Protein AF-A0AA88QB50-F1 (afdb_monomer_lite)

Radius of gyration: 48.79 Å; chains: 1; bounding box: 89×38×136 Å

pLDDT: mean 73.14, std 22.02, range [36.41, 98.38]

Organism: NCBI:txid172907

Secondary structure (DSSP, 8-state):
-------------------S-S---------PPPP-------S-HHHHHHHHHHHHHHHHHHHHHHHHHHHHHHHHHHHHHHHHHHHHHHHHHHHHHHHHHHHHHHHHHHHHHHHHHHHHHHHHHHHHHHHTT-----SPPP-TT--HHHHHHHHHHHHS---HHHHHHH------STTS---EETTEEEETTEEE---

Structure (mmCIF, N/CA/C/O backbone):
data_AF-A0AA88QB50-F1
#
_entry.id   AF-A0AA88QB50-F1
#
loop_
_atom_site.group_PDB
_atom_site.id
_atom_site.type_symbol
_atom_site.label_atom_id
_atom_site.label_alt_id
_atom_site.label_comp_id
_atom_site.label_asym_id
_atom_site.label_entity_id
_atom_site.label_seq_id
_atom_site.pdbx_PDB_ins_code
_atom_site.Cartn_x
_atom_site.Cartn_y
_atom_site.Cartn_z
_atom_site.occupancy
_atom_site.B_iso_or_equiv
_atom_site.auth_seq_id
_atom_site.auth_comp_id
_atom_site.auth_asym_id
_atom_site.auth_atom_id
_atom_site.pdbx_PDB_model_num
ATOM 1 N N . MET A 1 1 ? 12.173 -14.436 19.468 1.00 43.84 1 MET A N 1
ATOM 2 C CA . MET A 1 1 ? 12.096 -15.389 18.345 1.00 43.84 1 MET A CA 1
ATOM 3 C C . MET A 1 1 ? 11.336 -14.724 17.219 1.00 43.84 1 MET A C 1
ATOM 5 O O . MET A 1 1 ? 10.114 -14.753 17.217 1.00 43.84 1 MET A O 1
ATOM 9 N N . ILE A 1 2 ? 12.060 -14.048 16.336 1.00 40.81 2 ILE A N 1
ATOM 10 C CA . ILE A 1 2 ? 11.588 -13.656 15.009 1.00 40.81 2 ILE A CA 1
ATOM 11 C C . ILE A 1 2 ? 12.744 -14.046 14.096 1.00 40.81 2 ILE A C 1
ATOM 13 O O . ILE A 1 2 ? 13.877 -13.655 14.367 1.00 40.81 2 ILE A O 1
ATOM 17 N N . GLU A 1 3 ? 12.449 -14.916 13.139 1.00 41.22 3 GLU A N 1
ATOM 18 C CA . GLU A 1 3 ? 13.392 -15.475 12.175 1.00 41.22 3 GLU A CA 1
ATOM 19 C C . GLU A 1 3 ? 13.980 -14.357 11.307 1.00 41.22 3 GLU A C 1
ATOM 21 O O . GLU A 1 3 ? 13.253 -13.557 10.712 1.00 41.22 3 GLU A O 1
ATOM 26 N N . GLU A 1 4 ? 15.308 -14.297 11.285 1.00 40.78 4 GLU A N 1
ATOM 27 C CA . GLU A 1 4 ? 16.094 -13.505 10.350 1.00 40.78 4 GLU A CA 1
ATOM 28 C C . GLU A 1 4 ? 15.961 -14.134 8.961 1.00 40.78 4 GLU A C 1
ATOM 30 O O . GLU A 1 4 ? 16.217 -15.321 8.773 1.00 40.78 4 GLU A O 1
ATOM 35 N N . ILE A 1 5 ? 15.527 -13.341 7.983 1.00 46.38 5 ILE A N 1
ATOM 36 C CA . ILE A 1 5 ? 15.594 -13.723 6.573 1.00 46.38 5 ILE A CA 1
ATOM 37 C C . ILE A 1 5 ? 16.934 -13.198 6.057 1.00 46.38 5 ILE A C 1
ATOM 39 O O . ILE A 1 5 ? 17.042 -12.039 5.653 1.00 46.38 5 ILE A O 1
ATOM 43 N N . GLU A 1 6 ? 17.956 -14.051 6.123 1.00 41.25 6 GLU A N 1
ATOM 44 C CA . GLU A 1 6 ? 19.189 -13.916 5.347 1.00 41.25 6 GLU A CA 1
ATOM 45 C C . GLU A 1 6 ? 18.843 -14.028 3.858 1.00 41.25 6 GLU A C 1
ATOM 47 O O . GLU A 1 6 ? 18.336 -15.046 3.385 1.00 41.25 6 GLU A O 1
ATOM 52 N N . VAL A 1 7 ? 19.095 -12.957 3.106 1.00 43.53 7 VAL A N 1
ATOM 53 C CA . VAL A 1 7 ? 19.113 -12.998 1.642 1.00 43.53 7 VAL A CA 1
ATOM 54 C C . VAL A 1 7 ? 20.569 -13.129 1.221 1.00 43.53 7 VAL A C 1
ATOM 56 O O . VAL A 1 7 ? 21.222 -12.148 0.870 1.00 43.53 7 VAL A O 1
ATOM 59 N N . ASP A 1 8 ? 21.069 -14.359 1.272 1.00 40.44 8 ASP A N 1
ATOM 60 C CA . ASP A 1 8 ? 22.310 -14.749 0.615 1.00 40.44 8 ASP A CA 1
ATOM 61 C C . ASP A 1 8 ? 22.042 -14.923 -0.883 1.00 40.44 8 ASP A C 1
ATOM 63 O O . ASP A 1 8 ? 21.439 -15.902 -1.327 1.00 40.44 8 ASP A O 1
ATOM 67 N N . GLN A 1 9 ? 22.504 -13.969 -1.694 1.00 42.03 9 GLN A N 1
ATOM 68 C CA . GLN A 1 9 ? 22.711 -14.201 -3.122 1.00 42.03 9 GLN A CA 1
ATOM 69 C C . GLN A 1 9 ? 24.179 -14.535 -3.368 1.00 42.03 9 GLN A C 1
ATOM 71 O O . GLN A 1 9 ? 25.021 -13.674 -3.617 1.00 42.03 9 GLN A O 1
ATOM 76 N N . ALA A 1 10 ? 24.452 -15.837 -3.320 1.00 40.31 10 ALA A N 1
ATOM 77 C CA . ALA A 1 10 ? 25.624 -16.453 -3.908 1.00 40.31 10 ALA A CA 1
ATOM 78 C C . ALA A 1 10 ? 25.633 -16.202 -5.428 1.00 40.31 10 ALA A C 1
ATOM 80 O O . ALA A 1 10 ? 24.840 -16.779 -6.171 1.00 40.31 10 ALA A O 1
ATOM 81 N N . MET A 1 11 ? 26.545 -15.354 -5.906 1.00 41.69 11 MET A N 1
ATOM 82 C CA . MET A 1 11 ? 26.950 -15.348 -7.313 1.00 41.69 11 MET A CA 1
ATOM 83 C C . MET A 1 11 ? 28.047 -16.396 -7.508 1.00 41.69 11 MET A C 1
ATOM 85 O O . MET A 1 11 ? 29.235 -16.089 -7.501 1.00 41.69 11 MET A O 1
ATOM 89 N N . ALA A 1 12 ? 27.622 -17.646 -7.668 1.00 43.66 12 ALA A N 1
ATOM 90 C CA . ALA A 1 12 ? 28.400 -18.694 -8.307 1.00 43.66 12 ALA A CA 1
ATOM 91 C C . ALA A 1 12 ? 27.644 -19.109 -9.576 1.00 43.66 12 ALA A C 1
ATOM 93 O O . ALA A 1 12 ? 26.577 -19.708 -9.500 1.00 43.66 12 ALA A O 1
ATOM 94 N N . ALA A 1 13 ? 28.184 -18.736 -10.731 1.00 40.66 13 ALA A N 1
ATOM 95 C CA . ALA A 1 13 ? 27.854 -19.308 -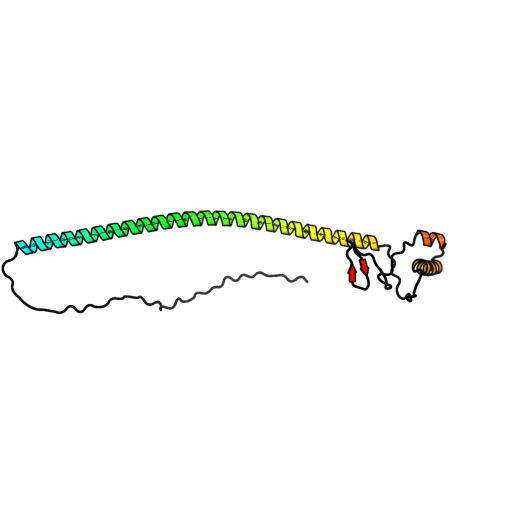12.033 1.00 40.66 13 ALA A CA 1
ATOM 96 C C . ALA A 1 13 ? 29.185 -19.344 -12.796 1.00 40.66 13 ALA A C 1
ATOM 98 O O . ALA A 1 13 ? 29.753 -18.302 -13.111 1.00 40.66 13 ALA A O 1
ATOM 99 N N . GLU A 1 14 ? 29.876 -20.478 -12.732 1.00 41.38 14 GLU A N 1
ATOM 100 C CA . GLU A 1 14 ? 29.794 -21.548 -13.737 1.00 41.38 14 GLU A CA 1
ATOM 101 C C . GLU A 1 14 ? 30.553 -21.164 -15.010 1.00 41.38 14 GLU A C 1
ATOM 103 O O . GLU A 1 14 ? 29.988 -20.694 -15.997 1.00 41.38 14 GLU A O 1
ATOM 108 N N . ASP A 1 15 ? 31.861 -21.440 -14.963 1.00 41.34 15 ASP A N 1
ATOM 109 C CA . ASP A 1 15 ? 32.664 -21.788 -16.133 1.00 41.34 15 ASP A CA 1
ATOM 110 C C . ASP A 1 15 ? 31.979 -22.956 -16.853 1.00 41.34 15 ASP A C 1
ATOM 112 O O . ASP A 1 15 ? 32.186 -24.133 -16.552 1.00 41.34 15 ASP A O 1
ATOM 116 N N . THR A 1 16 ? 31.115 -22.618 -17.802 1.00 41.78 16 THR A N 1
ATOM 117 C CA . THR A 1 16 ? 30.587 -23.568 -18.770 1.00 41.78 16 THR A CA 1
ATOM 118 C C . THR A 1 16 ? 31.508 -23.555 -19.978 1.00 41.78 16 THR A C 1
ATOM 120 O O . THR A 1 16 ? 31.458 -22.686 -20.846 1.00 41.78 16 THR A O 1
ATOM 123 N N . ASP A 1 17 ? 32.390 -24.553 -19.971 1.00 42.56 17 ASP A N 1
ATOM 124 C CA . ASP A 1 17 ? 33.148 -25.084 -21.098 1.00 42.56 17 ASP A CA 1
ATOM 125 C C . ASP A 1 17 ? 32.251 -25.172 -22.345 1.00 42.56 17 ASP A C 1
ATOM 127 O O . ASP A 1 17 ? 31.467 -26.108 -22.537 1.00 42.56 17 ASP A O 1
ATOM 131 N N . MET A 1 18 ? 32.325 -24.138 -23.186 1.00 36.41 18 MET A N 1
ATOM 132 C CA . MET A 1 18 ? 31.660 -24.100 -24.481 1.00 36.41 18 MET A CA 1
ATOM 133 C C . MET A 1 18 ? 32.369 -25.087 -25.405 1.00 36.41 18 MET A C 1
ATOM 135 O O . MET A 1 18 ? 33.347 -24.777 -26.088 1.00 36.41 18 MET A O 1
ATOM 139 N N . SER A 1 19 ? 31.835 -26.307 -25.379 1.00 42.28 19 SER A N 1
ATOM 140 C CA . SER A 1 19 ? 32.060 -27.408 -26.304 1.00 42.28 19 SER A CA 1
ATOM 141 C C . SER A 1 19 ? 32.485 -26.926 -27.694 1.00 42.28 19 SER A C 1
ATOM 143 O O . SER A 1 19 ? 31.740 -26.243 -28.398 1.00 42.28 19 SER A O 1
ATOM 145 N N . LYS A 1 20 ? 33.682 -27.345 -28.121 1.00 44.75 20 LYS A N 1
ATOM 146 C CA . LYS A 1 20 ? 34.158 -27.286 -29.511 1.00 44.75 20 LYS A CA 1
ATOM 147 C C . LYS A 1 20 ? 33.232 -28.108 -30.411 1.00 44.75 20 LYS A C 1
ATOM 149 O O . LYS A 1 20 ? 33.571 -29.237 -30.769 1.00 44.75 20 LYS A O 1
ATOM 154 N N . LYS A 1 21 ? 32.045 -27.597 -30.740 1.00 45.44 21 LYS A N 1
ATOM 155 C CA . LYS A 1 21 ? 31.088 -28.319 -31.583 1.00 45.44 21 LYS A CA 1
ATOM 156 C C . LYS A 1 21 ? 30.024 -27.473 -32.271 1.00 45.44 21 LYS A C 1
ATOM 158 O O . LYS A 1 21 ? 29.055 -28.062 -32.724 1.00 45.44 21 LYS A O 1
ATOM 163 N N . ASP A 1 22 ? 30.259 -26.185 -32.510 1.00 42.69 22 ASP A N 1
ATOM 164 C CA . ASP A 1 22 ? 29.523 -25.473 -33.559 1.00 42.69 22 ASP A CA 1
ATOM 165 C C . ASP A 1 22 ? 30.402 -25.304 -34.794 1.00 42.69 22 ASP A C 1
ATOM 167 O O . ASP A 1 22 ? 31.329 -24.501 -34.897 1.00 42.69 22 ASP A O 1
ATOM 171 N N . LYS A 1 23 ? 30.138 -26.235 -35.705 1.00 48.50 23 LYS A N 1
ATOM 172 C CA . LYS A 1 23 ? 30.816 -26.486 -36.962 1.00 48.50 23 LYS A CA 1
ATOM 173 C C . LYS A 1 23 ? 30.668 -25.269 -37.870 1.00 48.50 23 LYS A C 1
ATOM 175 O O . LYS A 1 23 ? 29.623 -25.039 -38.464 1.00 48.50 23 LYS A O 1
ATOM 180 N N . VAL A 1 24 ? 31.761 -24.530 -37.985 1.00 42.56 24 VAL A N 1
ATOM 181 C CA . VAL A 1 24 ? 32.339 -24.032 -39.238 1.00 42.56 24 VAL A CA 1
ATOM 182 C C . VAL A 1 24 ? 31.640 -24.639 -40.470 1.00 42.56 24 VAL A C 1
ATOM 184 O O . VAL A 1 24 ? 31.973 -25.751 -40.878 1.00 42.56 24 VAL A O 1
ATOM 187 N N . ASN A 1 25 ? 30.675 -23.928 -41.064 1.00 39.25 25 ASN A N 1
ATOM 188 C CA . ASN A 1 25 ? 30.167 -24.284 -42.389 1.00 39.25 25 ASN A CA 1
ATOM 189 C C . ASN A 1 25 ? 31.061 -23.621 -43.442 1.00 39.25 25 ASN A C 1
ATOM 191 O O . ASN A 1 25 ? 30.814 -22.505 -43.894 1.00 39.25 25 ASN A O 1
ATOM 195 N N . TRP A 1 26 ? 32.165 -24.296 -43.756 1.00 48.47 26 TRP A N 1
ATOM 196 C CA . TRP A 1 26 ? 32.971 -24.040 -44.944 1.00 48.47 26 TRP A CA 1
ATOM 197 C C . TRP A 1 26 ? 32.349 -24.838 -46.089 1.00 48.47 26 TRP A C 1
ATOM 199 O O . TRP A 1 26 ? 32.806 -25.939 -46.394 1.00 48.47 26 TRP A O 1
ATOM 209 N N . ASP A 1 27 ? 31.322 -24.290 -46.740 1.00 42.59 27 ASP A N 1
ATOM 210 C 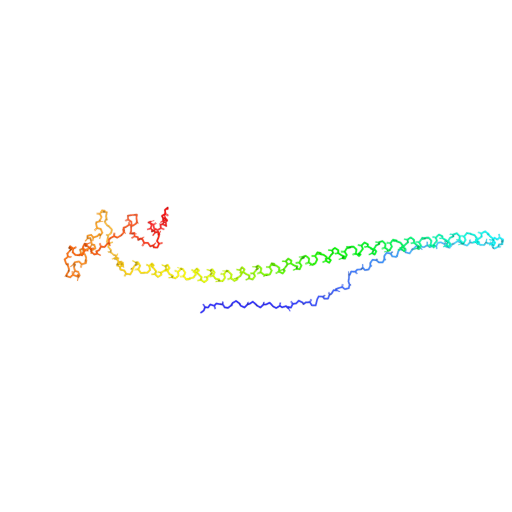CA . ASP A 1 27 ? 30.861 -24.802 -48.035 1.00 42.59 27 ASP A CA 1
ATOM 211 C C . ASP A 1 27 ? 31.887 -24.428 -49.120 1.00 42.59 27 ASP A C 1
ATOM 213 O O . ASP A 1 27 ? 31.677 -23.586 -49.989 1.00 42.59 27 ASP A O 1
ATOM 217 N N . HIS A 1 28 ? 33.051 -25.072 -49.048 1.00 50.88 28 HIS A N 1
ATOM 218 C CA . HIS A 1 28 ? 34.009 -25.169 -50.137 1.00 50.88 28 HIS A CA 1
ATOM 219 C C . HIS A 1 28 ? 33.655 -26.407 -50.946 1.00 50.88 28 HIS A C 1
ATOM 221 O O . HIS A 1 28 ? 34.178 -27.494 -50.708 1.00 50.88 28 HIS A O 1
ATOM 227 N N . THR A 1 29 ? 32.759 -26.260 -51.918 1.00 48.53 29 THR A N 1
ATOM 228 C CA . THR A 1 29 ? 32.572 -27.301 -52.930 1.00 48.53 29 THR A CA 1
ATOM 229 C C . THR A 1 29 ? 33.742 -27.226 -53.923 1.00 48.53 29 THR A C 1
ATOM 231 O O . THR A 1 29 ? 33.879 -26.213 -54.614 1.00 48.53 29 THR A O 1
ATOM 234 N N . PRO A 1 30 ? 34.609 -28.251 -54.048 1.00 52.62 30 PRO A N 1
ATOM 235 C CA . PRO A 1 30 ? 35.696 -28.224 -55.019 1.00 52.62 30 PRO A CA 1
ATOM 236 C C . PRO A 1 30 ? 35.125 -28.525 -56.407 1.00 52.62 30 PRO A C 1
ATOM 238 O O . PRO A 1 30 ? 34.765 -29.664 -56.718 1.00 52.62 30 PRO A O 1
ATOM 241 N N . ILE A 1 31 ? 35.041 -27.512 -57.267 1.00 53.94 31 ILE A N 1
ATOM 242 C CA . ILE A 1 31 ? 34.686 -27.715 -58.672 1.00 53.94 31 ILE A CA 1
ATOM 243 C C . ILE A 1 31 ? 35.903 -28.322 -59.381 1.00 53.94 31 ILE A C 1
ATOM 245 O O . ILE A 1 31 ? 36.934 -27.675 -59.558 1.00 53.94 31 ILE A O 1
ATOM 249 N N . LYS A 1 32 ? 35.788 -29.589 -59.801 1.00 47.00 32 LYS A N 1
ATOM 250 C CA . LYS A 1 32 ? 36.738 -30.229 -60.723 1.00 47.00 32 LYS A CA 1
ATOM 251 C C . LYS A 1 32 ? 36.745 -29.457 -62.041 1.00 47.00 32 LYS A C 1
ATOM 253 O O . LYS A 1 32 ? 35.740 -29.488 -62.751 1.00 47.00 32 LYS A O 1
ATOM 258 N N . ASN A 1 33 ? 37.870 -28.847 -62.414 1.00 46.03 33 ASN A N 1
ATOM 259 C CA . ASN A 1 33 ? 38.031 -28.332 -63.771 1.00 46.03 33 ASN A CA 1
ATOM 260 C C . ASN A 1 33 ? 38.760 -29.346 -64.666 1.00 46.03 33 ASN A C 1
ATOM 262 O O . ASN A 1 33 ? 39.784 -29.922 -64.296 1.00 46.03 33 ASN A O 1
ATOM 266 N N . LYS A 1 34 ? 38.165 -29.603 -65.834 1.00 47.12 34 LYS A N 1
ATOM 267 C CA . LYS A 1 34 ? 38.599 -30.586 -66.826 1.00 47.12 34 LYS A CA 1
ATOM 268 C C . LYS A 1 34 ? 39.811 -30.041 -67.577 1.00 47.12 34 LYS A C 1
ATOM 270 O O . LYS A 1 34 ? 39.717 -29.041 -68.277 1.00 47.12 34 LYS A O 1
ATOM 275 N N . ASN A 1 35 ? 40.930 -30.753 -67.493 1.00 45.62 35 ASN A N 1
ATOM 276 C CA . ASN A 1 35 ? 42.035 -30.580 -68.427 1.00 45.62 35 ASN A CA 1
ATOM 277 C C . ASN A 1 35 ? 41.564 -30.888 -69.856 1.00 45.62 35 ASN A C 1
ATOM 279 O O . ASN A 1 35 ? 41.249 -32.037 -70.169 1.00 45.62 35 ASN A O 1
ATOM 283 N N . THR A 1 36 ? 41.612 -29.899 -70.744 1.00 44.69 36 THR A N 1
ATOM 284 C CA . THR A 1 36 ? 41.593 -30.110 -72.197 1.00 44.69 36 THR A CA 1
ATOM 285 C C . THR A 1 36 ? 42.837 -29.490 -72.821 1.00 44.69 36 THR A C 1
ATOM 287 O O . THR A 1 36 ? 43.008 -28.275 -72.842 1.00 44.69 36 THR A O 1
ATOM 290 N N . LYS A 1 37 ? 43.724 -30.354 -73.328 1.00 48.50 37 LYS A N 1
ATOM 291 C CA . LYS A 1 37 ? 44.869 -30.002 -74.179 1.00 48.50 37 LYS A CA 1
ATOM 292 C C . LYS A 1 37 ? 44.401 -29.652 -75.599 1.00 48.50 37 LYS A C 1
ATOM 294 O O . LYS A 1 37 ? 43.647 -30.438 -76.167 1.00 48.50 37 LYS A O 1
ATOM 299 N N . ARG A 1 38 ? 44.968 -28.589 -76.193 1.00 37.78 38 ARG A N 1
ATOM 300 C CA . ARG A 1 38 ? 45.499 -28.446 -77.585 1.00 37.78 38 ARG A CA 1
ATOM 301 C C . ARG A 1 38 ? 45.751 -26.948 -77.847 1.00 37.78 38 ARG A C 1
ATOM 303 O O . ARG A 1 38 ? 44.844 -26.152 -77.694 1.00 37.78 38 ARG A O 1
ATOM 310 N N . SER A 1 39 ? 47.003 -26.493 -77.940 1.00 42.69 39 SER A N 1
ATOM 311 C CA . SER A 1 39 ? 47.882 -26.429 -79.129 1.00 42.69 39 SER A CA 1
ATOM 312 C C . SER A 1 39 ? 47.387 -25.493 -80.240 1.00 42.69 39 SER A C 1
ATOM 314 O O . SER A 1 39 ? 46.526 -25.879 -81.022 1.00 42.69 39 SER A O 1
ATOM 316 N N . LYS A 1 40 ? 47.977 -24.292 -80.314 1.00 42.34 40 LYS A N 1
ATOM 317 C CA . LYS A 1 40 ? 48.732 -23.731 -81.456 1.00 42.34 40 LYS A CA 1
ATOM 318 C C . LYS A 1 40 ? 48.935 -22.235 -81.206 1.00 42.34 40 LYS A C 1
ATOM 320 O O . LYS A 1 40 ? 48.001 -21.449 -81.277 1.00 42.34 40 LYS A O 1
ATOM 325 N N . VAL A 1 41 ? 50.169 -21.875 -80.873 1.00 55.41 41 VAL A N 1
ATOM 326 C CA . VAL A 1 41 ? 50.673 -20.508 -81.013 1.00 55.41 41 VAL A CA 1
ATOM 327 C C . VAL A 1 41 ? 50.830 -20.275 -82.508 1.00 55.41 41 VAL A C 1
ATOM 329 O O . VAL A 1 41 ? 51.435 -21.127 -83.156 1.00 55.41 41 VAL A O 1
ATOM 332 N N . LEU A 1 42 ? 50.232 -19.203 -83.026 1.00 50.12 42 LEU A N 1
ATOM 333 C CA . LEU A 1 42 ? 50.772 -18.274 -84.028 1.00 50.12 42 LEU A CA 1
ATOM 334 C C . LEU A 1 42 ? 49.667 -17.252 -84.384 1.00 50.12 42 LEU A C 1
ATOM 336 O O . LEU A 1 42 ? 48.542 -17.643 -84.679 1.00 50.12 42 LEU A O 1
ATOM 340 N N . ASP A 1 43 ? 50.039 -15.970 -84.310 1.00 52.38 43 ASP A N 1
ATOM 341 C CA . ASP A 1 43 ? 49.350 -14.758 -84.791 1.00 52.38 43 ASP A CA 1
ATOM 342 C C . ASP A 1 43 ? 48.059 -14.282 -84.092 1.00 52.38 43 ASP A C 1
ATOM 344 O O . ASP A 1 43 ? 46.974 -14.491 -84.611 1.00 52.38 43 ASP A O 1
ATOM 348 N N . ASP A 1 44 ? 48.160 -13.547 -82.963 1.00 48.88 44 ASP A N 1
ATOM 349 C CA . ASP A 1 44 ? 47.015 -12.760 -82.428 1.00 48.88 44 ASP A CA 1
ATOM 350 C C . ASP A 1 44 ? 47.367 -11.664 -81.383 1.00 48.88 44 ASP A C 1
ATOM 352 O O . ASP A 1 44 ? 46.587 -11.346 -80.479 1.00 48.88 44 ASP A O 1
ATOM 356 N N . HIS A 1 45 ? 48.543 -11.032 -81.474 1.00 51.59 45 HIS A N 1
ATOM 357 C CA . HIS A 1 45 ? 48.993 -10.086 -80.437 1.00 51.59 45 HIS A CA 1
ATOM 358 C C . HIS A 1 45 ? 48.120 -8.819 -80.284 1.00 51.59 45 HIS A C 1
ATOM 360 O O . HIS A 1 45 ? 48.003 -8.314 -79.174 1.00 51.59 45 HIS A O 1
ATOM 366 N N . ALA A 1 46 ? 47.419 -8.355 -81.327 1.00 52.56 46 ALA A N 1
ATOM 367 C CA . ALA A 1 46 ? 46.633 -7.110 -81.269 1.00 52.56 46 ALA A CA 1
ATOM 368 C C . ALA A 1 46 ? 45.157 -7.275 -80.832 1.00 52.56 46 ALA A C 1
ATOM 370 O O . ALA A 1 46 ? 44.538 -6.322 -80.355 1.00 52.56 46 ALA A O 1
ATOM 371 N N . LYS A 1 47 ? 44.555 -8.466 -80.989 1.00 53.62 47 LYS A N 1
ATOM 372 C CA . LYS A 1 47 ? 43.161 -8.736 -80.564 1.00 53.62 47 LYS A CA 1
ATOM 373 C C . LYS A 1 47 ? 43.082 -9.189 -79.107 1.00 53.62 47 LYS A C 1
ATOM 375 O O . LYS A 1 47 ? 42.144 -8.828 -78.400 1.00 53.62 47 LYS A O 1
ATOM 380 N N . ASN A 1 48 ? 44.093 -9.925 -78.650 1.00 54.19 48 ASN A N 1
ATOM 381 C CA . ASN A 1 48 ? 44.186 -10.440 -77.285 1.00 54.19 48 ASN A CA 1
ATOM 382 C C . ASN A 1 48 ? 44.479 -9.323 -76.260 1.00 54.19 48 ASN A C 1
ATOM 384 O O . ASN A 1 48 ? 44.028 -9.384 -75.122 1.00 54.19 48 ASN A O 1
ATOM 388 N N . GLU A 1 49 ? 45.169 -8.257 -76.676 1.00 57.75 49 GLU A N 1
ATOM 389 C CA . GLU A 1 49 ? 45.444 -7.082 -75.840 1.00 57.75 49 GLU A CA 1
ATOM 390 C C . GLU A 1 49 ? 44.184 -6.233 -75.593 1.00 57.75 49 GLU A C 1
ATOM 392 O O . GLU A 1 49 ? 43.905 -5.863 -74.456 1.00 57.75 49 GLU A O 1
ATOM 397 N N . LYS A 1 50 ? 43.340 -6.030 -76.619 1.00 61.81 50 LYS A N 1
ATOM 398 C CA . LYS A 1 50 ? 42.036 -5.355 -76.463 1.00 61.81 50 LYS A CA 1
ATOM 399 C C . LYS A 1 50 ? 41.050 -6.154 -75.607 1.00 61.81 50 LYS A C 1
ATOM 401 O O . LYS A 1 50 ? 40.338 -5.562 -74.806 1.00 61.81 50 LYS A O 1
ATOM 406 N N . LEU A 1 51 ? 41.009 -7.481 -75.750 1.00 60.56 51 LEU A N 1
ATOM 407 C CA . LEU A 1 51 ? 40.171 -8.351 -74.910 1.00 60.56 51 LEU A CA 1
ATOM 408 C C . LEU A 1 51 ? 40.632 -8.353 -73.443 1.00 60.56 51 LEU A C 1
ATOM 410 O O . LEU A 1 51 ? 39.795 -8.315 -72.545 1.00 60.56 51 LEU A O 1
ATOM 414 N N . ARG A 1 52 ? 41.948 -8.327 -73.191 1.00 62.59 52 ARG A N 1
ATOM 415 C CA . ARG A 1 52 ? 42.517 -8.185 -71.840 1.00 62.59 52 ARG A CA 1
ATOM 416 C C . ARG A 1 52 ? 42.238 -6.820 -71.215 1.00 62.59 52 ARG A C 1
ATOM 418 O O . ARG A 1 52 ? 41.925 -6.771 -70.033 1.00 62.59 52 ARG A O 1
ATOM 425 N N . ASP A 1 53 ? 42.314 -5.740 -71.988 1.00 66.19 53 ASP A N 1
ATOM 426 C CA . ASP A 1 53 ? 41.992 -4.383 -71.522 1.00 66.19 53 ASP A CA 1
ATOM 427 C C . ASP A 1 53 ? 40.492 -4.230 -71.198 1.00 66.19 53 ASP A C 1
ATOM 429 O O . ASP A 1 53 ? 40.124 -3.592 -70.215 1.00 66.19 53 ASP A O 1
ATOM 433 N N . VAL A 1 54 ? 39.607 -4.878 -71.967 1.00 68.12 54 VAL A N 1
ATOM 434 C CA . VAL A 1 54 ? 38.162 -4.918 -71.671 1.00 68.12 54 VAL A CA 1
ATOM 435 C C . VAL A 1 54 ? 37.864 -5.734 -70.408 1.00 68.12 54 VAL A C 1
ATOM 437 O O . VAL A 1 54 ? 37.129 -5.245 -69.555 1.00 68.12 54 VAL A O 1
ATOM 440 N N . HIS A 1 55 ? 38.473 -6.912 -70.228 1.00 70.12 55 HIS A N 1
ATOM 441 C CA . HIS A 1 55 ? 38.305 -7.704 -68.998 1.00 70.12 55 HIS A CA 1
ATOM 442 C C . HIS A 1 55 ? 38.897 -7.017 -67.763 1.00 70.12 55 HIS A C 1
ATOM 444 O O . HIS A 1 55 ? 38.260 -6.989 -66.717 1.00 70.12 55 HIS A O 1
ATOM 450 N N . ALA A 1 56 ? 40.070 -6.390 -67.884 1.00 72.50 56 ALA A N 1
ATOM 451 C CA . ALA A 1 56 ? 40.645 -5.604 -66.797 1.00 72.50 56 ALA A CA 1
ATOM 452 C C . ALA A 1 56 ? 39.717 -4.443 -66.403 1.00 72.50 56 ALA A C 1
ATOM 454 O O . ALA A 1 56 ? 39.531 -4.172 -65.216 1.00 72.50 56 ALA A O 1
ATOM 455 N N . LYS A 1 57 ? 39.073 -3.785 -67.378 1.00 75.25 57 LYS A N 1
ATOM 456 C CA . LYS A 1 57 ? 38.055 -2.756 -67.117 1.00 75.25 57 LYS A CA 1
ATOM 457 C C . LYS A 1 57 ? 36.796 -3.333 -66.463 1.00 75.25 57 LYS A C 1
ATOM 459 O O . LYS A 1 57 ? 36.293 -2.712 -65.532 1.00 75.25 57 LYS A O 1
ATOM 464 N N . GLU A 1 58 ? 36.309 -4.499 -66.886 1.00 80.06 58 GLU A N 1
ATOM 465 C CA . GLU A 1 58 ? 35.167 -5.185 -66.254 1.00 80.06 58 GLU A CA 1
ATOM 466 C C . GLU A 1 58 ? 35.453 -5.575 -64.796 1.00 80.06 58 GLU A C 1
ATOM 468 O O . GLU A 1 58 ? 34.630 -5.291 -63.923 1.00 80.06 58 GLU A O 1
ATOM 473 N N . ASP A 1 59 ? 36.633 -6.127 -64.509 1.00 84.88 59 ASP A N 1
ATOM 474 C CA . ASP A 1 59 ? 37.066 -6.468 -63.148 1.00 84.88 59 ASP A CA 1
ATOM 475 C C . ASP A 1 59 ? 37.183 -5.214 -62.272 1.00 84.88 59 ASP A C 1
ATOM 477 O O . ASP A 1 59 ? 36.724 -5.192 -61.128 1.00 84.88 59 ASP A O 1
ATOM 481 N N . THR A 1 60 ? 37.722 -4.124 -62.826 1.00 87.50 60 THR A N 1
ATOM 482 C CA . THR A 1 60 ? 37.811 -2.836 -62.120 1.00 87.50 60 THR A CA 1
ATOM 483 C C . THR A 1 60 ? 36.417 -2.288 -61.791 1.00 87.50 60 THR A C 1
ATOM 485 O O . THR A 1 60 ? 36.182 -1.804 -60.684 1.00 87.50 60 THR A O 1
ATOM 488 N N . VAL A 1 61 ? 35.457 -2.406 -62.715 1.00 89.81 61 VAL A N 1
ATOM 489 C CA . VAL A 1 61 ? 34.056 -2.004 -62.497 1.00 89.81 61 VAL A CA 1
ATOM 490 C C . VAL A 1 61 ? 33.375 -2.882 -61.442 1.00 89.81 61 VAL A C 1
ATOM 492 O O . VAL A 1 61 ? 32.625 -2.365 -60.611 1.00 89.81 61 VAL A O 1
ATOM 495 N N . ALA A 1 62 ? 33.641 -4.189 -61.429 1.00 91.19 62 ALA A N 1
ATOM 496 C CA . ALA A 1 62 ? 33.115 -5.099 -60.415 1.00 91.19 62 ALA A CA 1
ATOM 497 C C . ALA A 1 62 ? 33.647 -4.762 -59.011 1.00 91.19 62 ALA A C 1
ATOM 499 O O . ALA A 1 62 ? 32.871 -4.719 -58.054 1.00 91.19 62 ALA A O 1
ATOM 500 N N . VAL A 1 63 ? 34.941 -4.444 -58.896 1.00 93.12 63 VAL A N 1
ATOM 501 C CA . VAL A 1 63 ? 35.558 -3.990 -57.640 1.00 93.12 63 VAL A CA 1
ATOM 502 C C . VAL A 1 63 ? 34.943 -2.671 -57.169 1.00 93.12 63 VAL A C 1
ATOM 504 O O . VAL A 1 63 ? 34.577 -2.558 -56.001 1.00 93.12 63 VAL A O 1
ATOM 507 N N . LEU A 1 64 ? 34.757 -1.695 -58.064 1.00 93.25 64 LEU A N 1
ATOM 508 C CA . LEU A 1 64 ? 34.111 -0.422 -57.720 1.00 93.25 64 LEU A CA 1
ATOM 509 C C . LEU A 1 64 ? 32.673 -0.619 -57.222 1.00 93.25 64 LEU A C 1
ATOM 511 O O . LEU A 1 64 ? 32.276 0.010 -56.241 1.00 93.25 64 LEU A O 1
ATOM 515 N N . ARG A 1 65 ? 31.910 -1.528 -57.841 1.00 94.56 65 ARG A N 1
ATOM 516 C CA . ARG A 1 65 ? 30.556 -1.872 -57.386 1.00 94.56 65 ARG A CA 1
ATOM 517 C C . ARG A 1 65 ? 30.573 -2.505 -55.994 1.00 94.56 65 ARG A C 1
ATOM 519 O O . ARG A 1 65 ? 29.796 -2.096 -55.139 1.00 94.56 65 ARG A O 1
ATOM 526 N N . ALA A 1 66 ? 31.480 -3.449 -55.746 1.00 95.25 66 ALA A N 1
ATOM 527 C CA . ALA A 1 66 ? 31.618 -4.088 -54.438 1.00 95.25 66 ALA A CA 1
ATOM 528 C C . ALA A 1 66 ? 32.011 -3.083 -53.340 1.00 95.25 66 ALA A C 1
ATOM 530 O O . ALA A 1 66 ? 31.486 -3.151 -52.228 1.00 95.25 66 ALA A O 1
ATOM 531 N N . ILE A 1 67 ? 32.887 -2.121 -53.657 1.00 95.31 67 ILE A N 1
ATOM 532 C CA . ILE A 1 67 ? 33.234 -1.017 -52.752 1.00 95.31 67 ILE A CA 1
ATOM 533 C C . ILE A 1 67 ? 31.990 -0.184 -52.444 1.00 95.31 67 ILE A C 1
ATOM 535 O O . ILE A 1 67 ? 31.705 0.058 -51.276 1.00 95.31 67 ILE A O 1
ATOM 539 N N . GLN A 1 68 ? 31.215 0.197 -53.461 1.00 95.75 68 GLN A N 1
ATOM 540 C CA . GLN A 1 68 ? 30.005 0.996 -53.275 1.00 95.75 68 GLN A CA 1
ATOM 541 C C . GLN A 1 68 ? 28.944 0.268 -52.431 1.00 95.75 68 GLN A C 1
ATOM 543 O O . GLN A 1 68 ? 28.339 0.869 -51.545 1.00 95.75 68 GLN A O 1
ATOM 548 N N . GLU A 1 69 ? 28.749 -1.035 -52.648 1.00 96.56 69 GLU A N 1
ATOM 549 C CA . GLU A 1 69 ? 27.859 -1.863 -51.825 1.00 96.56 69 GLU A CA 1
ATOM 550 C C . GLU A 1 69 ? 28.337 -1.963 -50.373 1.00 96.56 69 GLU A C 1
ATOM 552 O O . GLU A 1 69 ? 27.526 -1.939 -49.443 1.00 96.56 69 GLU A O 1
ATOM 557 N N . LEU A 1 70 ? 29.650 -2.075 -50.158 1.00 96.75 70 LEU A N 1
ATOM 558 C CA . LEU A 1 70 ? 30.227 -2.099 -48.819 1.00 96.75 70 LEU A CA 1
ATOM 559 C C . LEU A 1 70 ? 30.067 -0.745 -48.118 1.00 96.75 70 LEU A C 1
ATOM 561 O O . LEU A 1 70 ? 29.706 -0.724 -46.943 1.00 96.75 70 LEU A O 1
ATOM 565 N N . THR A 1 71 ? 30.269 0.366 -48.834 1.00 96.62 71 THR A N 1
ATOM 566 C CA . THR A 1 71 ? 30.003 1.720 -48.331 1.00 96.62 71 THR A CA 1
ATOM 567 C C . THR A 1 71 ? 28.544 1.857 -47.904 1.00 96.62 71 THR A C 1
ATOM 569 O O . THR A 1 71 ? 28.285 2.247 -46.771 1.00 96.62 71 THR A O 1
ATOM 572 N N . GLN A 1 72 ? 27.593 1.415 -48.732 1.00 96.69 72 GLN A N 1
ATOM 573 C CA . GLN A 1 72 ? 26.173 1.458 -48.375 1.00 96.69 72 GLN A CA 1
ATOM 574 C C . GLN A 1 72 ? 25.862 0.623 -47.123 1.00 96.69 72 GLN A C 1
ATOM 576 O O . GLN A 1 72 ? 25.137 1.069 -46.236 1.00 96.69 72 GLN A O 1
ATOM 581 N N . LYS A 1 73 ? 26.433 -0.584 -47.009 1.00 97.38 73 LYS A N 1
ATOM 582 C CA . LYS A 1 73 ? 26.275 -1.420 -45.807 1.00 97.38 73 LYS A CA 1
ATOM 583 C C . LYS A 1 73 ? 26.864 -0.751 -44.562 1.00 97.38 73 LYS A C 1
ATOM 585 O O . LYS A 1 73 ? 26.292 -0.893 -43.482 1.00 97.38 73 LYS A O 1
ATOM 590 N N . MET A 1 74 ? 27.982 -0.041 -44.700 1.00 97.44 74 MET A N 1
ATOM 591 C CA . MET A 1 74 ? 28.609 0.714 -43.612 1.00 97.44 74 MET A CA 1
ATOM 592 C C . MET A 1 74 ? 27.731 1.892 -43.168 1.00 97.44 74 MET A C 1
ATOM 594 O O . MET A 1 74 ? 27.546 2.101 -41.966 1.00 97.44 74 MET A O 1
ATOM 598 N N . ASP A 1 75 ? 27.124 2.609 -44.113 1.00 96.69 75 ASP A N 1
ATOM 599 C CA . ASP A 1 75 ? 26.178 3.689 -43.821 1.00 96.69 75 ASP A CA 1
ATOM 600 C C . ASP A 1 75 ? 24.934 3.152 -43.099 1.00 96.69 75 ASP A C 1
ATOM 602 O O . ASP A 1 75 ? 24.531 3.679 -42.058 1.00 96.69 75 ASP A O 1
ATOM 606 N N . ASP A 1 76 ? 24.371 2.038 -43.577 1.00 97.50 76 ASP A N 1
ATOM 607 C CA . ASP A 1 76 ? 23.225 1.375 -42.950 1.00 97.50 76 ASP A CA 1
ATOM 608 C C . ASP A 1 76 ? 23.543 0.911 -41.520 1.00 97.50 76 ASP A C 1
ATOM 610 O O . ASP A 1 76 ? 22.719 1.054 -40.610 1.00 97.50 76 ASP A O 1
ATOM 614 N N . GLN A 1 77 ? 24.741 0.359 -41.297 1.00 97.62 77 GLN A N 1
ATOM 615 C CA . GLN A 1 77 ? 25.211 -0.012 -39.961 1.00 97.62 77 GLN A CA 1
ATOM 616 C C . GLN A 1 77 ? 25.339 1.214 -39.056 1.00 97.62 77 GLN A C 1
ATOM 618 O O . GLN A 1 77 ? 24.836 1.190 -37.932 1.00 97.62 77 GLN A O 1
ATOM 623 N N . THR A 1 78 ? 25.924 2.303 -39.554 1.00 97.75 78 THR A N 1
ATOM 624 C CA . THR A 1 78 ? 26.055 3.568 -38.815 1.00 97.75 78 THR A CA 1
ATOM 625 C C . THR A 1 78 ? 24.686 4.105 -38.393 1.00 97.75 78 THR A C 1
ATOM 627 O O . THR A 1 78 ? 24.483 4.468 -37.234 1.00 97.75 78 THR A O 1
ATOM 630 N N . GLN A 1 79 ? 23.690 4.056 -39.283 1.00 97.38 79 GLN A N 1
ATOM 631 C CA . GLN A 1 79 ? 22.316 4.452 -38.958 1.00 97.38 79 GLN A CA 1
ATOM 632 C C . GLN A 1 79 ? 21.680 3.569 -37.877 1.00 97.38 79 GLN A C 1
ATOM 634 O O . GLN A 1 79 ? 20.956 4.070 -37.012 1.00 97.38 79 GLN A O 1
ATOM 639 N N . ARG A 1 80 ? 21.943 2.256 -37.890 1.00 97.69 80 ARG A N 1
ATOM 640 C CA . ARG A 1 80 ? 21.472 1.345 -36.834 1.00 97.69 80 ARG A CA 1
ATOM 641 C C . ARG A 1 80 ? 22.127 1.659 -35.492 1.00 97.69 80 ARG A C 1
ATOM 643 O O . ARG A 1 80 ? 21.412 1.709 -34.495 1.00 97.69 80 ARG A O 1
ATOM 650 N N . PHE A 1 81 ? 23.431 1.939 -35.470 1.00 98.12 81 PHE A N 1
ATOM 651 C CA . PHE A 1 81 ? 24.133 2.332 -34.245 1.00 98.12 81 PHE A CA 1
ATOM 652 C C . PHE A 1 81 ? 23.558 3.610 -33.637 1.00 98.12 81 PHE A C 1
ATOM 654 O O . PHE A 1 81 ? 23.246 3.619 -32.451 1.00 98.12 81 PHE A O 1
ATOM 661 N N . ILE A 1 82 ? 23.289 4.635 -34.451 1.00 97.50 82 ILE A N 1
ATOM 662 C CA . ILE A 1 82 ? 22.652 5.876 -33.979 1.00 97.50 82 ILE A CA 1
ATOM 663 C C . ILE A 1 82 ? 21.273 5.592 -33.360 1.00 97.50 82 ILE A C 1
ATOM 665 O O . ILE A 1 82 ? 20.895 6.189 -32.350 1.00 97.50 82 ILE A O 1
ATOM 669 N N . ARG A 1 83 ? 20.484 4.684 -33.950 1.00 97.56 83 ARG A N 1
ATOM 670 C CA . ARG A 1 83 ? 19.179 4.295 -33.386 1.00 97.56 83 ARG A CA 1
ATOM 671 C C . ARG A 1 83 ? 19.331 3.549 -32.065 1.00 97.56 83 ARG A C 1
ATOM 673 O O . ARG A 1 83 ? 18.580 3.844 -31.137 1.00 97.56 83 ARG A O 1
ATOM 680 N N . PHE A 1 84 ? 20.284 2.624 -31.975 1.00 97.94 84 PHE A N 1
ATOM 681 C CA . PHE A 1 84 ? 20.565 1.914 -30.731 1.00 97.94 84 PHE A CA 1
ATOM 682 C C . PHE A 1 84 ? 21.019 2.863 -29.632 1.00 97.94 84 PHE A C 1
ATOM 684 O O . PHE A 1 84 ? 20.483 2.792 -28.534 1.00 97.94 84 PHE A O 1
ATOM 691 N N . GLU A 1 85 ? 21.910 3.803 -29.926 1.00 97.94 85 GLU A N 1
ATOM 692 C CA . GLU A 1 85 ? 22.353 4.805 -28.960 1.00 97.94 85 GLU A CA 1
ATOM 693 C C . GLU A 1 85 ? 21.177 5.642 -28.435 1.00 97.94 85 GLU A C 1
ATOM 695 O O . GLU A 1 85 ? 21.004 5.797 -27.225 1.00 97.94 85 GLU A O 1
ATOM 700 N N . LYS A 1 86 ? 20.287 6.101 -29.326 1.00 97.81 86 LYS A N 1
ATOM 701 C CA . LYS A 1 86 ? 19.062 6.815 -28.927 1.00 97.81 86 LYS A CA 1
ATOM 702 C C . LYS A 1 86 ? 18.168 5.972 -28.018 1.00 97.81 86 LYS A C 1
ATOM 704 O O . LYS A 1 86 ? 17.663 6.487 -27.022 1.00 97.81 86 LYS A O 1
ATOM 709 N N . GLN A 1 87 ? 17.965 4.698 -28.351 1.00 97.94 87 GLN A N 1
ATOM 710 C CA . GLN A 1 87 ? 17.154 3.789 -27.538 1.00 97.94 87 GLN A CA 1
ATOM 711 C C . GLN A 1 87 ? 17.801 3.498 -26.182 1.00 97.94 87 GLN A C 1
ATOM 713 O O . GLN A 1 87 ? 17.110 3.525 -25.169 1.00 97.94 87 GLN A O 1
ATOM 718 N N . ILE A 1 88 ? 19.116 3.279 -26.140 1.00 98.19 88 ILE A N 1
ATOM 719 C CA . ILE A 1 88 ? 19.874 3.060 -24.903 1.00 98.19 88 ILE A CA 1
ATOM 720 C C . ILE A 1 88 ? 19.755 4.281 -23.991 1.00 98.19 88 ILE A C 1
ATOM 722 O O . ILE A 1 88 ? 19.417 4.130 -22.820 1.00 98.19 88 ILE A O 1
ATOM 726 N N . ASN A 1 89 ? 19.939 5.487 -24.528 1.00 97.81 89 ASN A N 1
ATOM 727 C CA . ASN A 1 89 ? 19.828 6.722 -23.752 1.00 97.81 89 ASN A CA 1
ATOM 728 C C . ASN A 1 89 ? 18.405 6.939 -23.214 1.00 97.81 89 ASN A C 1
ATOM 730 O O . ASN A 1 89 ? 18.226 7.278 -22.041 1.00 97.81 89 ASN A O 1
ATOM 734 N N . ALA A 1 90 ? 17.383 6.696 -24.041 1.00 97.94 90 ALA A N 1
ATOM 735 C CA . ALA A 1 90 ? 15.987 6.776 -23.614 1.00 97.94 90 ALA A CA 1
ATOM 736 C C . ALA A 1 90 ? 15.671 5.758 -22.505 1.00 97.94 90 ALA A C 1
ATOM 738 O O . ALA A 1 90 ? 15.081 6.118 -21.485 1.00 97.94 90 ALA A O 1
ATOM 739 N N . ASN A 1 91 ? 16.118 4.511 -22.672 1.00 98.19 91 ASN A N 1
ATOM 740 C CA . ASN A 1 91 ?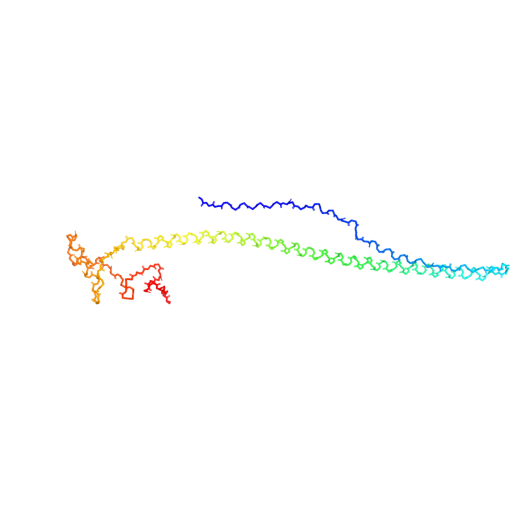 15.925 3.448 -21.691 1.00 98.19 91 ASN A CA 1
ATOM 741 C C . ASN A 1 91 ? 16.670 3.742 -20.387 1.00 98.19 91 ASN A C 1
ATOM 743 O O . ASN A 1 91 ? 16.095 3.565 -19.318 1.00 98.19 91 ASN A O 1
ATOM 747 N N . SER A 1 92 ? 17.906 4.244 -20.452 1.00 98.19 92 SER A N 1
ATOM 748 C CA . SER A 1 92 ? 18.668 4.645 -19.265 1.00 98.19 92 SER A CA 1
ATOM 749 C C . SER A 1 92 ? 17.930 5.730 -18.482 1.00 98.19 92 SER A C 1
ATOM 751 O O . SER A 1 92 ? 17.742 5.601 -17.276 1.00 98.19 92 SER A O 1
ATOM 753 N N . SER A 1 93 ? 17.415 6.754 -19.173 1.00 97.56 93 SER A N 1
ATOM 754 C CA . SER A 1 93 ? 16.628 7.813 -18.532 1.00 97.56 93 SER A CA 1
ATOM 755 C C . SER A 1 93 ? 15.341 7.281 -17.889 1.00 97.56 93 SER A C 1
ATOM 757 O O . SER A 1 93 ? 14.979 7.706 -16.791 1.00 97.56 93 SER A O 1
ATOM 759 N N . ALA A 1 94 ? 14.649 6.345 -18.545 1.00 97.94 94 ALA A N 1
ATOM 760 C CA . ALA A 1 94 ? 13.455 5.711 -17.992 1.00 97.94 94 ALA A CA 1
ATOM 761 C C . ALA A 1 94 ? 13.779 4.859 -16.754 1.00 97.94 94 ALA A C 1
ATOM 763 O O . ALA A 1 94 ? 13.075 4.946 -15.751 1.00 97.94 94 ALA A O 1
ATOM 764 N N . ILE A 1 95 ? 14.871 4.089 -16.792 1.00 98.38 95 ILE A N 1
ATOM 765 C CA . ILE A 1 95 ? 15.350 3.296 -15.652 1.00 98.38 95 ILE A CA 1
ATOM 766 C C . ILE A 1 95 ? 15.660 4.204 -14.460 1.00 98.38 95 ILE A C 1
ATOM 768 O O . ILE A 1 95 ? 15.269 3.884 -13.340 1.00 98.38 95 ILE A O 1
ATOM 772 N N . ASP A 1 96 ? 16.315 5.344 -14.679 1.00 98.00 96 ASP A N 1
ATOM 773 C CA . ASP A 1 96 ? 16.652 6.272 -13.598 1.00 98.00 96 ASP A CA 1
ATOM 774 C C . ASP A 1 96 ? 15.415 6.914 -12.964 1.00 98.00 96 ASP A C 1
ATOM 776 O O . ASP A 1 96 ? 15.372 7.089 -11.745 1.00 98.00 96 ASP A O 1
ATOM 780 N N . LYS A 1 97 ? 14.392 7.236 -13.765 1.00 98.06 97 LYS A N 1
ATOM 781 C CA . LYS A 1 97 ? 13.095 7.702 -13.249 1.00 98.06 97 LYS A CA 1
ATOM 782 C C . LYS A 1 97 ? 12.418 6.613 -12.423 1.00 98.06 97 LYS A C 1
ATOM 784 O O . LYS A 1 97 ? 12.124 6.841 -11.258 1.00 98.06 97 LYS A O 1
ATOM 789 N N . ASN A 1 98 ? 12.303 5.406 -12.974 1.00 98.25 98 ASN A N 1
ATOM 790 C CA . ASN A 1 98 ? 11.689 4.279 -12.278 1.00 98.25 98 ASN A CA 1
ATOM 791 C C . ASN A 1 98 ? 12.403 3.963 -10.958 1.00 98.25 98 ASN A C 1
ATOM 793 O O . ASN A 1 98 ? 11.749 3.672 -9.964 1.00 98.25 98 ASN A O 1
ATOM 797 N N . LYS A 1 99 ? 13.739 4.040 -10.916 1.00 98.38 99 LYS A N 1
ATOM 798 C CA . LYS A 1 99 ? 14.505 3.866 -9.674 1.00 98.38 99 LYS A CA 1
ATOM 799 C C . LYS A 1 99 ? 14.114 4.902 -8.622 1.00 98.38 99 LYS A C 1
ATOM 801 O O . LYS A 1 99 ? 13.893 4.523 -7.476 1.00 98.38 99 LYS A O 1
ATOM 806 N N . LYS A 1 100 ? 14.010 6.180 -9.002 1.00 98.12 100 LYS A N 1
ATOM 807 C CA . LYS A 1 100 ? 13.584 7.251 -8.088 1.00 98.12 100 LYS A CA 1
ATOM 808 C C . LYS A 1 100 ? 12.172 6.996 -7.568 1.00 98.12 100 LYS A C 1
ATOM 810 O O . LYS A 1 100 ? 11.981 6.977 -6.354 1.00 98.12 100 LYS A O 1
ATOM 815 N N . ASP A 1 101 ? 11.237 6.685 -8.459 1.00 98.19 101 ASP A N 1
ATOM 816 C CA . ASP A 1 101 ? 9.846 6.403 -8.095 1.00 98.19 101 ASP A CA 1
ATOM 817 C C . ASP A 1 101 ? 9.752 5.194 -7.152 1.00 98.19 101 ASP A C 1
ATOM 819 O O . ASP A 1 101 ? 9.057 5.239 -6.140 1.00 98.19 101 ASP A O 1
ATOM 823 N N . ILE A 1 102 ? 10.514 4.126 -7.421 1.00 98.38 102 ILE A N 1
ATOM 824 C CA . ILE A 1 102 ? 10.589 2.948 -6.546 1.00 98.38 102 ILE A CA 1
ATOM 825 C C . ILE A 1 102 ? 11.100 3.337 -5.157 1.00 98.38 102 ILE A C 1
ATOM 827 O O . ILE A 1 102 ? 10.499 2.933 -4.162 1.00 98.38 102 ILE A O 1
ATOM 831 N N . THR A 1 103 ? 12.174 4.126 -5.063 1.00 98.00 103 THR A N 1
ATOM 832 C CA . THR A 1 103 ? 12.710 4.549 -3.757 1.00 98.00 103 THR A CA 1
ATOM 833 C C . THR A 1 103 ? 11.731 5.430 -2.982 1.00 98.00 103 THR A C 1
ATOM 835 O O . THR A 1 103 ? 11.594 5.284 -1.765 1.00 98.00 103 THR A O 1
ATOM 838 N N . GLU A 1 104 ? 10.999 6.305 -3.674 1.00 98.19 104 GLU A N 1
ATOM 839 C CA . GLU A 1 104 ? 9.979 7.149 -3.059 1.00 98.19 104 GLU A CA 1
ATOM 840 C C . GLU A 1 104 ? 8.799 6.314 -2.551 1.00 98.19 104 GLU A C 1
ATOM 842 O O . GLU A 1 104 ? 8.412 6.428 -1.385 1.00 98.19 104 GLU A O 1
ATOM 847 N N . LEU A 1 105 ? 8.278 5.407 -3.380 1.00 98.12 105 LEU A N 1
ATOM 848 C CA . LEU A 1 105 ? 7.197 4.498 -2.999 1.00 98.12 105 LEU A CA 1
ATOM 849 C C . LEU A 1 105 ? 7.598 3.601 -1.824 1.00 98.12 105 LEU A C 1
ATOM 851 O O . LEU A 1 105 ? 6.807 3.400 -0.904 1.00 98.12 105 LEU A O 1
ATOM 855 N N . GLN A 1 106 ? 8.833 3.097 -1.802 1.00 98.00 106 GLN A N 1
ATOM 856 C CA . GLN A 1 106 ? 9.354 2.328 -0.670 1.00 98.00 106 GLN A CA 1
ATOM 857 C C . GLN A 1 106 ? 9.338 3.147 0.629 1.00 98.00 106 GLN A C 1
ATOM 859 O O . GLN A 1 106 ? 8.901 2.639 1.665 1.00 98.00 106 GLN A O 1
ATOM 864 N N . SER A 1 107 ? 9.750 4.417 0.577 1.00 97.88 107 SER A N 1
ATOM 865 C CA . SER A 1 107 ? 9.689 5.332 1.724 1.00 97.88 107 SER A CA 1
ATOM 866 C C . SER A 1 107 ? 8.251 5.538 2.213 1.00 97.88 107 SER A C 1
ATOM 868 O O . SER A 1 107 ? 7.962 5.369 3.402 1.00 97.88 107 SER A O 1
ATOM 870 N N . GLN A 1 108 ? 7.317 5.806 1.295 1.00 98.19 108 GLN A N 1
ATOM 871 C CA . GLN A 1 108 ? 5.900 5.981 1.626 1.00 98.19 108 GLN A CA 1
ATOM 872 C C . GLN A 1 108 ? 5.297 4.718 2.258 1.00 98.19 108 GLN A C 1
ATOM 874 O O . GLN A 1 108 ? 4.588 4.803 3.261 1.00 98.19 108 GLN A O 1
ATOM 879 N N . VAL A 1 109 ? 5.629 3.530 1.743 1.00 98.19 109 VAL A N 1
ATOM 880 C CA . VAL A 1 109 ? 5.182 2.251 2.319 1.00 98.19 109 VAL A CA 1
ATOM 881 C C . VAL A 1 109 ? 5.679 2.079 3.756 1.00 98.19 109 VAL A C 1
ATOM 883 O O . VAL A 1 109 ? 4.926 1.605 4.609 1.00 98.19 109 VAL A O 1
ATOM 886 N N . VAL A 1 110 ? 6.921 2.466 4.059 1.00 98.06 110 VAL A N 1
ATOM 887 C CA . VAL A 1 110 ? 7.451 2.411 5.432 1.00 98.06 110 VAL A CA 1
ATOM 888 C C . VAL A 1 110 ? 6.678 3.350 6.359 1.00 98.06 110 VAL A C 1
ATOM 890 O O . VAL A 1 110 ? 6.336 2.948 7.474 1.00 98.06 110 VAL A O 1
ATOM 893 N N . LEU A 1 111 ? 6.368 4.570 5.912 1.00 97.81 111 LEU A N 1
ATOM 894 C CA . LEU A 1 111 ? 5.577 5.531 6.689 1.00 97.81 111 LEU A CA 1
ATOM 895 C C . LEU A 1 111 ? 4.163 5.009 6.963 1.00 97.81 111 LEU A C 1
ATOM 897 O O . LEU A 1 111 ? 3.751 4.947 8.121 1.00 97.81 111 LEU A O 1
ATOM 901 N N . LEU A 1 112 ? 3.468 4.532 5.928 1.00 97.75 112 LEU A N 1
ATOM 902 C CA . LEU A 1 112 ? 2.116 3.985 6.05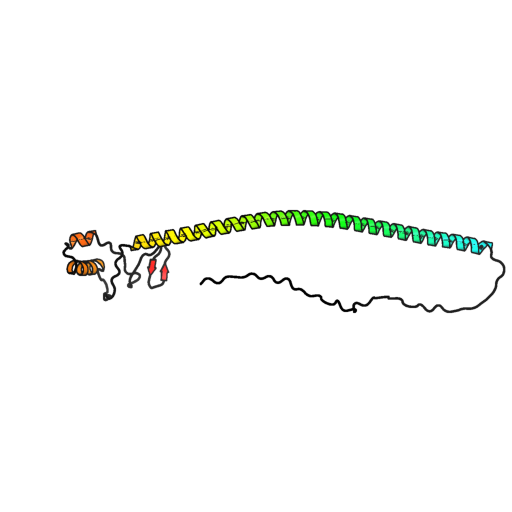3 1.00 97.75 112 LEU A CA 1
ATOM 903 C C . LEU A 1 112 ? 2.069 2.761 6.971 1.00 97.75 112 LEU A C 1
ATOM 905 O O . LEU A 1 112 ? 1.136 2.610 7.757 1.00 97.75 112 LEU A O 1
ATOM 909 N N . LYS A 1 113 ? 3.082 1.886 6.928 1.00 98.12 113 LYS A N 1
ATOM 910 C CA . LYS A 1 113 ? 3.174 0.745 7.853 1.00 98.12 113 LYS A CA 1
ATOM 911 C C . LYS A 1 113 ? 3.310 1.197 9.307 1.00 98.12 113 LYS A C 1
ATOM 913 O O . LYS A 1 113 ? 2.663 0.613 10.177 1.00 98.12 113 LYS A O 1
ATOM 918 N N . LYS A 1 114 ? 4.120 2.228 9.573 1.00 97.81 114 LYS A N 1
ATOM 919 C CA . LYS A 1 114 ? 4.274 2.799 10.921 1.00 97.81 114 LYS A CA 1
ATOM 920 C C . LYS A 1 114 ? 2.974 3.428 11.414 1.00 97.81 114 LYS A C 1
ATOM 922 O O . LYS A 1 114 ? 2.557 3.148 12.534 1.00 97.81 114 LYS A O 1
ATOM 927 N N . GLU A 1 115 ? 2.313 4.219 10.575 1.00 98.06 115 GLU A N 1
ATOM 928 C CA . GLU A 1 115 ? 1.028 4.836 10.908 1.00 98.06 115 GLU A CA 1
ATOM 929 C C . GLU A 1 115 ? -0.057 3.782 11.159 1.00 98.06 115 GLU A C 1
ATOM 931 O O . GLU A 1 115 ? -0.758 3.839 12.164 1.00 98.06 115 GLU A O 1
ATOM 936 N N . ASN A 1 116 ? -0.145 2.754 10.313 1.00 98.00 116 ASN A N 1
ATOM 937 C CA . ASN A 1 116 ? -1.097 1.660 10.493 1.00 98.00 116 ASN A CA 1
ATOM 938 C C . ASN A 1 116 ? -0.877 0.919 11.822 1.00 98.00 116 ASN A C 1
ATOM 940 O O . ASN A 1 116 ? -1.842 0.601 12.517 1.00 98.00 116 ASN A O 1
ATOM 944 N N . ALA A 1 117 ? 0.383 0.668 12.194 1.00 97.56 117 ALA A N 1
ATOM 945 C CA . ALA A 1 117 ? 0.723 0.059 13.477 1.00 97.56 117 ALA A CA 1
ATOM 946 C C . ALA A 1 117 ? 0.313 0.953 14.660 1.00 97.56 117 ALA A C 1
ATOM 948 O O . ALA A 1 117 ? -0.287 0.467 15.619 1.00 97.56 117 ALA A O 1
ATOM 949 N N . PHE A 1 118 ? 0.577 2.259 14.567 1.00 97.94 118 PHE A N 1
ATOM 950 C CA . PHE A 1 118 ? 0.161 3.232 15.575 1.00 97.94 118 PHE A CA 1
ATOM 951 C C . PHE A 1 118 ? -1.366 3.285 15.727 1.00 97.94 118 PHE A C 1
ATOM 953 O O . PHE A 1 118 ? -1.877 3.167 16.840 1.00 97.94 118 PHE A O 1
ATOM 960 N N . LEU A 1 119 ? -2.101 3.391 14.617 1.00 97.06 119 LEU A N 1
ATOM 961 C CA . LEU A 1 119 ? -3.563 3.452 14.620 1.00 97.06 119 LEU A CA 1
ATOM 962 C C . LEU A 1 119 ? -4.187 2.178 15.190 1.00 97.06 119 LEU A C 1
ATOM 964 O O . LEU A 1 119 ? -5.102 2.267 16.001 1.00 97.06 119 LEU A O 1
ATOM 968 N N . LYS A 1 120 ? -3.664 0.997 14.836 1.00 96.25 120 LYS A N 1
ATOM 969 C CA . LYS A 1 120 ? -4.103 -0.273 15.434 1.00 96.25 120 LYS A CA 1
ATOM 970 C C . LYS A 1 120 ? -3.920 -0.272 16.948 1.00 96.25 120 LYS A C 1
ATOM 972 O O . LYS A 1 120 ? -4.877 -0.540 17.666 1.00 96.25 120 LYS A O 1
ATOM 977 N N . SER A 1 121 ? -2.741 0.123 17.430 1.00 95.31 121 SER A N 1
ATOM 978 C CA . SER A 1 121 ? -2.484 0.224 18.869 1.00 95.31 121 SER A CA 1
ATOM 979 C C . SER A 1 121 ? -3.417 1.228 19.557 1.00 95.31 121 SER A C 1
ATOM 981 O O . SER A 1 121 ? -3.879 0.969 20.666 1.00 95.31 121 SER A O 1
ATOM 983 N N . ALA A 1 122 ? -3.712 2.363 18.920 1.00 95.81 122 ALA A N 1
ATOM 984 C CA . ALA A 1 122 ? -4.634 3.361 19.456 1.00 95.81 122 ALA A CA 1
ATOM 985 C C . ALA A 1 122 ? -6.083 2.841 19.504 1.00 95.81 122 ALA A C 1
ATOM 987 O O . ALA A 1 122 ? -6.787 3.062 20.491 1.00 95.81 122 ALA A O 1
ATOM 988 N N . CYS A 1 123 ? -6.526 2.118 18.472 1.00 92.88 123 CYS A N 1
ATOM 989 C CA . CYS A 1 123 ? -7.833 1.465 18.442 1.00 92.88 123 CYS A CA 1
ATOM 990 C C . CYS A 1 123 ? -7.964 0.399 19.535 1.00 92.88 123 CYS A C 1
ATOM 992 O O . CYS A 1 123 ? -8.972 0.390 20.248 1.00 92.88 123 CYS A O 1
ATOM 994 N N . ASP A 1 124 ? -6.948 -0.450 19.697 1.00 86.12 124 ASP A N 1
ATOM 995 C CA . ASP A 1 124 ? -6.911 -1.492 20.727 1.00 86.12 124 ASP A CA 1
ATOM 996 C C . ASP A 1 124 ? -6.989 -0.881 22.128 1.00 86.12 124 ASP A C 1
ATOM 998 O O . ASP A 1 124 ? -7.784 -1.314 22.970 1.00 86.12 124 ASP A O 1
ATOM 1002 N N . GLU A 1 125 ? -6.221 0.182 22.369 1.00 93.81 125 GLU A N 1
ATOM 1003 C CA . GLU A 1 125 ? -6.218 0.871 23.653 1.00 93.81 125 GLU A CA 1
ATOM 1004 C C . GLU A 1 125 ? -7.564 1.557 23.919 1.00 93.81 125 GLU A C 1
ATOM 1006 O O . GLU A 1 125 ? -8.150 1.394 24.990 1.00 93.81 125 GLU A O 1
ATOM 1011 N N . HIS A 1 126 ? -8.136 2.245 22.932 1.00 87.94 126 HIS A N 1
ATOM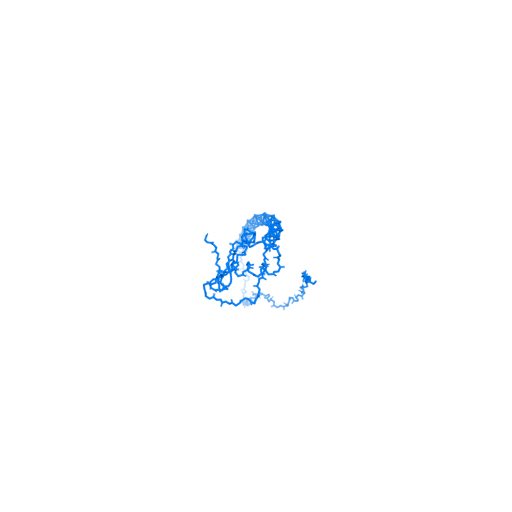 1012 C CA . HIS A 1 126 ? -9.463 2.846 23.060 1.00 87.94 126 HIS A CA 1
ATOM 1013 C C . HIS A 1 126 ? -10.543 1.798 23.367 1.00 87.94 126 HIS A C 1
ATOM 1015 O O . HIS A 1 126 ? -11.438 2.010 24.190 1.00 87.94 126 HIS A O 1
ATOM 1021 N N . ALA A 1 127 ? -10.449 0.625 22.752 1.00 84.00 127 ALA A N 1
ATOM 1022 C CA . ALA A 1 127 ? -11.380 -0.451 23.003 1.00 84.00 127 ALA A CA 1
ATOM 1023 C C . ALA A 1 127 ? -11.191 -1.130 24.361 1.00 84.00 127 ALA A C 1
ATOM 1025 O O . ALA A 1 127 ? -12.166 -1.570 24.981 1.00 84.00 127 ALA A O 1
ATOM 1026 N N . ARG A 1 128 ? -9.951 -1.206 24.846 1.00 87.69 128 ARG A N 1
ATOM 1027 C CA . ARG A 1 128 ? -9.639 -1.583 26.224 1.00 87.69 128 ARG A CA 1
ATOM 1028 C C . ARG A 1 128 ? -10.236 -0.573 27.202 1.00 87.69 128 ARG A C 1
ATOM 1030 O O . ARG A 1 128 ? -10.915 -0.993 28.137 1.00 87.69 128 ARG A O 1
ATOM 1037 N N . TYR A 1 129 ? -10.072 0.728 26.962 1.00 88.56 129 TYR A N 1
ATOM 1038 C CA . TYR A 1 129 ? -10.652 1.785 27.797 1.00 88.56 129 TYR A CA 1
ATOM 1039 C C . TYR A 1 129 ? -12.177 1.716 27.853 1.00 88.56 129 TYR A C 1
ATOM 1041 O O . TYR A 1 129 ? -12.740 1.778 28.945 1.00 88.56 129 TYR A O 1
ATOM 1049 N N . LYS A 1 130 ? -12.846 1.492 26.716 1.00 82.44 130 LYS A N 1
ATOM 1050 C CA . LYS A 1 130 ? -14.302 1.282 26.677 1.00 82.44 130 LYS A CA 1
ATOM 1051 C C . LYS A 1 130 ? -14.761 0.090 27.517 1.00 82.44 130 LYS A C 1
ATOM 1053 O O . LYS A 1 130 ? -15.842 0.132 28.083 1.00 82.44 130 LYS A O 1
ATOM 1058 N N . ARG A 1 131 ? -13.948 -0.966 27.616 1.00 82.75 131 ARG A N 1
ATOM 1059 C CA . ARG A 1 131 ? -14.270 -2.181 28.389 1.00 82.75 131 ARG A CA 1
ATOM 1060 C C . ARG A 1 131 ? -13.771 -2.149 29.825 1.00 82.75 131 ARG A C 1
ATOM 1062 O O . ARG A 1 131 ? -14.024 -3.102 30.556 1.00 82.75 131 ARG A O 1
ATOM 1069 N N . ARG A 1 132 ? -13.066 -1.092 30.237 1.00 85.50 132 ARG A N 1
ATOM 1070 C CA . ARG A 1 132 ? -12.427 -0.995 31.557 1.00 85.50 132 ARG A CA 1
ATOM 1071 C C . ARG A 1 132 ? -13.415 -1.199 32.705 1.00 85.50 132 ARG A C 1
ATOM 1073 O O . ARG A 1 132 ? -13.044 -1.767 33.725 1.00 85.50 132 ARG A O 1
ATOM 1080 N N . TRP A 1 133 ? -14.648 -0.743 32.520 1.00 84.69 133 TRP A N 1
ATOM 1081 C CA . TRP A 1 133 ? -15.710 -0.804 33.521 1.00 84.69 133 TRP A CA 1
ATOM 1082 C C . TRP A 1 133 ? -16.726 -1.920 33.245 1.00 84.69 133 TRP A C 1
ATOM 1084 O O . TRP A 1 133 ? -17.681 -2.084 33.998 1.00 84.69 133 TRP A O 1
ATOM 1094 N N . ASN A 1 134 ? -16.514 -2.720 32.193 1.00 83.88 134 ASN A N 1
ATOM 1095 C CA . ASN A 1 134 ? -17.425 -3.800 31.837 1.00 83.88 134 ASN A CA 1
ATOM 1096 C C . ASN A 1 134 ? -17.190 -4.997 32.760 1.00 83.88 134 ASN A C 1
ATOM 1098 O O . ASN A 1 134 ? -16.120 -5.609 32.753 1.00 83.88 134 ASN A O 1
ATOM 1102 N N . LEU A 1 135 ? -18.224 -5.383 33.505 1.00 81.12 135 LEU A N 1
ATOM 1103 C CA . LEU A 1 135 ? -18.210 -6.579 34.340 1.00 81.12 135 LEU A CA 1
ATOM 1104 C C . LEU A 1 135 ? -18.779 -7.778 33.570 1.00 81.12 135 LEU A C 1
ATOM 1106 O O . LEU A 1 135 ? -19.887 -7.725 33.035 1.00 81.12 135 LEU A O 1
ATOM 1110 N N . ARG A 1 136 ? -18.042 -8.895 33.534 1.00 83.12 136 ARG A N 1
ATOM 1111 C CA . ARG A 1 136 ? -18.504 -10.135 32.893 1.00 83.12 136 ARG A CA 1
ATOM 1112 C C . ARG A 1 136 ? -19.042 -11.115 33.934 1.00 83.12 136 ARG A C 1
ATOM 1114 O O . ARG A 1 136 ? -18.273 -11.680 34.703 1.00 83.12 136 ARG A O 1
ATOM 1121 N N . LEU A 1 137 ? -20.350 -11.373 33.901 1.00 79.62 137 LEU A N 1
ATOM 1122 C CA . LEU A 1 137 ? -21.002 -12.370 34.757 1.00 79.62 137 LEU A CA 1
ATOM 1123 C C . LEU A 1 137 ? -21.196 -13.698 34.017 1.00 79.62 137 LEU A C 1
ATOM 1125 O O . LEU A 1 137 ? -21.927 -13.770 33.023 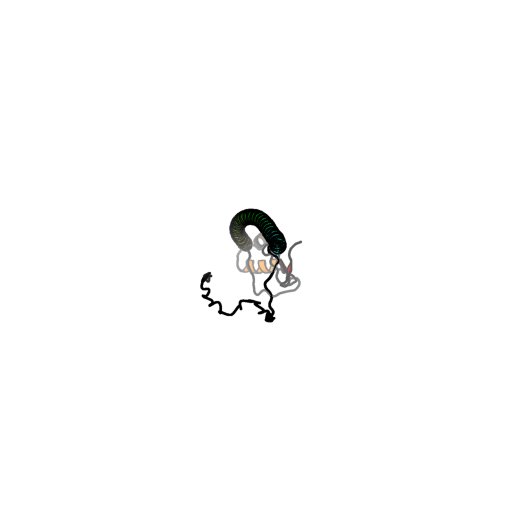1.00 79.62 137 LEU A O 1
ATOM 1129 N N . THR A 1 138 ? -20.554 -14.752 34.516 1.00 82.62 138 THR A N 1
ATOM 1130 C CA . THR A 1 138 ? -20.632 -16.119 33.973 1.00 82.62 138 THR A CA 1
ATOM 1131 C C . THR A 1 138 ? -21.482 -17.020 34.874 1.00 82.62 138 THR A C 1
ATOM 1133 O O . THR A 1 138 ? -21.682 -16.704 36.042 1.00 82.62 138 THR A O 1
ATOM 1136 N N . GLY A 1 139 ? -22.034 -18.108 34.322 1.00 79.69 139 GLY A N 1
ATOM 1137 C CA . GLY A 1 139 ? -22.815 -19.088 35.096 1.00 79.69 139 GLY A CA 1
ATOM 1138 C C . GLY A 1 139 ? -24.258 -18.687 35.427 1.00 79.69 139 GLY A C 1
ATOM 1139 O O . GLY A 1 139 ? -24.878 -19.320 36.275 1.00 79.69 139 GLY A O 1
ATOM 1140 N N . LEU A 1 140 ? -24.804 -17.655 34.773 1.00 80.00 140 LEU A N 1
ATOM 1141 C CA . LEU A 1 140 ? -26.209 -17.275 34.943 1.00 80.00 140 LEU A CA 1
ATOM 1142 C C . LEU A 1 140 ? -27.106 -18.113 34.019 1.00 80.00 140 LEU A C 1
ATOM 1144 O O . LEU A 1 140 ? -26.833 -18.136 32.815 1.00 80.00 140 LEU A O 1
ATOM 1148 N N . PRO A 1 141 ? -28.143 -18.789 34.554 1.00 79.50 141 PRO A N 1
ATOM 1149 C CA . PRO A 1 141 ? -29.060 -19.592 33.754 1.00 79.50 141 PRO A CA 1
ATOM 1150 C C . PRO A 1 141 ? -29.843 -18.706 32.785 1.00 79.50 141 PRO A C 1
ATOM 1152 O O . PRO A 1 141 ? -30.301 -17.626 33.153 1.00 79.50 141 PRO A O 1
ATOM 1155 N N . GLU A 1 142 ? -30.000 -19.170 31.547 1.00 75.25 142 GLU A N 1
ATOM 1156 C CA . GLU A 1 142 ? -30.787 -18.467 30.539 1.00 75.25 142 GLU A CA 1
ATOM 1157 C C . GLU A 1 142 ? -32.267 -18.752 30.780 1.00 75.25 142 GLU A C 1
ATOM 1159 O O . GLU A 1 142 ? -32.708 -19.899 30.760 1.00 75.25 142 GLU A O 1
ATOM 1164 N N . LYS A 1 143 ? -33.021 -17.692 31.058 1.00 76.25 143 LYS A N 1
ATOM 1165 C CA . LYS A 1 143 ? -34.479 -17.728 31.084 1.00 76.25 143 LYS A CA 1
ATOM 1166 C C . LYS A 1 143 ? -35.016 -16.911 29.921 1.00 76.25 143 LYS A C 1
ATOM 1168 O O . LYS A 1 143 ? -34.440 -15.865 29.583 1.00 76.25 143 LYS A O 1
ATOM 1173 N N . ASP A 1 144 ? -36.106 -17.398 29.344 1.00 68.19 144 ASP A N 1
ATOM 1174 C CA . ASP A 1 144 ? -36.914 -16.629 28.407 1.00 68.19 144 ASP A CA 1
ATOM 1175 C C . ASP A 1 144 ? -37.488 -15.409 29.146 1.00 68.19 144 ASP A C 1
ATOM 1177 O O . ASP A 1 144 ? -37.842 -15.497 30.322 1.00 68.19 144 ASP A O 1
ATOM 1181 N N . GLU A 1 145 ? -37.489 -14.251 28.479 1.00 69.94 145 GLU A N 1
ATOM 1182 C CA . GLU A 1 145 ? -38.007 -12.975 29.012 1.00 69.94 145 GLU A CA 1
ATOM 1183 C C . GLU A 1 145 ? -37.324 -12.459 30.301 1.00 69.94 145 GLU A C 1
ATOM 1185 O O . GLU A 1 145 ? -37.924 -11.765 31.121 1.00 69.94 145 GLU A O 1
ATOM 1190 N N . GLU A 1 146 ? -36.034 -12.750 30.495 1.00 71.00 146 GLU A N 1
ATOM 1191 C CA . GLU A 1 146 ? -35.310 -12.280 31.680 1.00 71.00 146 GLU A CA 1
ATOM 1192 C C . GLU A 1 146 ? -34.933 -10.790 31.621 1.00 71.00 146 GLU A C 1
ATOM 1194 O O . GLU A 1 146 ? -34.264 -10.323 30.694 1.00 71.00 146 GLU A O 1
ATOM 1199 N N . ASN A 1 147 ? -35.233 -10.062 32.700 1.00 80.38 147 ASN A N 1
ATOM 1200 C CA . ASN A 1 147 ? -34.679 -8.733 32.931 1.00 80.38 147 ASN A CA 1
ATOM 1201 C C . ASN A 1 147 ? -33.239 -8.830 33.470 1.00 80.38 147 ASN A C 1
ATOM 1203 O O . ASN A 1 147 ? -32.998 -8.811 34.677 1.00 80.38 147 ASN A O 1
ATOM 1207 N N . VAL A 1 148 ? -32.271 -8.923 32.550 1.00 79.12 148 VAL A N 1
ATOM 1208 C CA . VAL A 1 148 ? -30.834 -9.071 32.860 1.00 79.12 148 VAL A CA 1
ATOM 1209 C C . VAL A 1 148 ? -30.329 -7.979 33.809 1.00 79.12 148 VAL A C 1
ATOM 1211 O O . VAL A 1 148 ? -29.499 -8.263 34.672 1.00 79.12 148 VAL A O 1
ATOM 1214 N N . ARG A 1 149 ? -30.837 -6.747 33.683 1.00 82.69 149 ARG A N 1
ATOM 1215 C CA . ARG A 1 149 ? -30.458 -5.620 34.545 1.00 82.69 149 ARG A CA 1
ATOM 1216 C C . ARG A 1 149 ? -30.854 -5.871 35.994 1.00 82.69 149 ARG A C 1
ATOM 1218 O O . ARG A 1 149 ? -30.020 -5.743 36.883 1.00 82.69 149 ARG A O 1
ATOM 1225 N N . GLU A 1 150 ? -32.098 -6.273 36.230 1.00 85.06 150 GLU A N 1
ATOM 1226 C CA . GLU A 1 150 ? -32.601 -6.543 37.581 1.00 85.06 150 GLU A CA 1
ATOM 1227 C C . GLU A 1 150 ? -31.928 -7.773 38.206 1.00 85.06 150 GLU A C 1
ATOM 1229 O O . GLU A 1 150 ? -31.586 -7.741 39.387 1.00 85.06 150 GLU A O 1
ATOM 1234 N N . THR A 1 151 ? -31.627 -8.816 37.420 1.00 84.25 151 THR A N 1
ATOM 1235 C CA . THR A 1 151 ? -30.831 -9.960 37.904 1.00 84.25 151 THR A CA 1
ATOM 1236 C C . THR A 1 151 ? -29.436 -9.519 38.358 1.00 84.25 151 THR A C 1
ATOM 1238 O O . THR A 1 151 ? -28.974 -9.913 39.429 1.00 84.25 151 THR A O 1
ATOM 1241 N N . VAL A 1 152 ? -28.757 -8.682 37.564 1.00 84.50 152 VAL A N 1
ATOM 1242 C CA . VAL A 1 152 ? -27.431 -8.136 37.902 1.00 84.50 152 VAL A CA 1
ATOM 1243 C C . VAL A 1 152 ? -27.504 -7.281 39.166 1.00 84.50 152 VAL A C 1
ATOM 1245 O O . VAL A 1 152 ? -26.686 -7.461 40.067 1.00 84.50 152 VAL A O 1
ATOM 1248 N N . ILE A 1 153 ? -28.490 -6.387 39.261 1.00 87.00 153 ILE A N 1
ATOM 1249 C CA . ILE A 1 153 ? -28.679 -5.521 40.428 1.00 87.00 153 ILE A CA 1
ATOM 1250 C C . ILE A 1 153 ? -28.929 -6.364 41.679 1.00 87.00 153 ILE A C 1
ATOM 1252 O O . ILE A 1 153 ? -28.241 -6.160 42.673 1.00 87.00 153 ILE A O 1
ATOM 1256 N N . GLY A 1 154 ? -29.811 -7.365 41.617 1.00 87.69 154 GLY A N 1
ATOM 1257 C CA . GLY A 1 154 ? -30.083 -8.256 42.748 1.00 87.69 154 GLY A CA 1
ATOM 1258 C C . GLY A 1 154 ? -28.839 -8.997 43.253 1.00 87.69 154 GLY A C 1
ATOM 1259 O O . GLY A 1 154 ? -28.667 -9.170 44.461 1.00 87.69 154 GLY A O 1
ATOM 1260 N N . ILE A 1 155 ? -27.932 -9.388 42.351 1.00 87.06 155 ILE A N 1
ATOM 1261 C CA . ILE A 1 155 ? -26.633 -9.967 42.727 1.00 87.06 155 ILE A CA 1
ATOM 1262 C C . ILE A 1 155 ? -25.751 -8.914 43.409 1.00 87.06 155 ILE A C 1
ATOM 1264 O O . ILE A 1 155 ? -25.177 -9.186 44.464 1.00 87.06 155 ILE A O 1
ATOM 1268 N N . LEU A 1 156 ? -25.654 -7.711 42.837 1.00 87.00 156 LEU A N 1
ATOM 1269 C CA . LEU A 1 156 ? -24.817 -6.633 43.369 1.00 87.00 156 LEU A CA 1
ATOM 1270 C C . LEU A 1 156 ? -25.275 -6.167 44.757 1.00 87.00 156 LEU A C 1
ATOM 1272 O O . LEU A 1 156 ? -24.430 -5.998 45.632 1.00 87.00 156 LEU A O 1
ATOM 1276 N N . THR A 1 157 ? -26.582 -6.033 45.002 1.00 89.88 157 THR A N 1
ATOM 1277 C CA . THR A 1 157 ? -27.136 -5.618 46.307 1.00 89.88 157 THR A CA 1
ATOM 1278 C C . THR A 1 157 ? -26.829 -6.620 47.421 1.00 89.88 157 THR A C 1
ATOM 1280 O O . THR A 1 157 ? -26.753 -6.255 48.590 1.00 89.88 157 THR A O 1
ATOM 1283 N N . ARG A 1 158 ? -26.620 -7.897 47.080 1.00 88.38 158 ARG A N 1
ATOM 1284 C CA . ARG A 1 158 ? -26.257 -8.928 48.061 1.00 88.38 158 ARG A CA 1
ATOM 1285 C C . ARG A 1 158 ? -24.792 -8.852 48.496 1.00 88.38 158 ARG A C 1
ATOM 1287 O O . ARG A 1 158 ? -24.451 -9.347 49.566 1.00 88.38 158 ARG A O 1
ATOM 1294 N N . ILE A 1 159 ? -23.936 -8.274 47.657 1.00 86.56 159 ILE A N 1
ATOM 1295 C CA . ILE A 1 159 ? -22.488 -8.175 47.880 1.00 86.56 159 ILE A CA 1
ATOM 1296 C C . ILE A 1 159 ? -22.130 -6.804 48.456 1.00 86.56 159 ILE A C 1
ATOM 1298 O O . ILE A 1 159 ? -21.254 -6.696 49.311 1.00 86.56 159 ILE A O 1
ATOM 1302 N N . ILE A 1 160 ? -22.797 -5.756 47.973 1.00 84.81 160 ILE A N 1
ATOM 1303 C CA . ILE A 1 160 ? -22.464 -4.371 48.273 1.00 84.81 160 ILE A CA 1
ATOM 1304 C C . ILE A 1 160 ? -23.625 -3.744 49.055 1.00 84.81 160 ILE A C 1
ATOM 1306 O O . ILE A 1 160 ? -24.754 -3.755 48.561 1.00 84.81 160 ILE A O 1
ATOM 1310 N N . PRO A 1 161 ? -23.371 -3.136 50.230 1.00 82.69 161 PRO A N 1
ATOM 1311 C CA . PRO A 1 161 ? -24.394 -2.455 51.020 1.00 82.69 161 PRO A CA 1
ATOM 1312 C C . PRO A 1 161 ? -24.712 -1.070 50.428 1.00 82.69 161 PRO A C 1
ATOM 1314 O O . PRO A 1 161 ? -24.433 -0.033 51.026 1.00 82.69 161 PRO A O 1
ATOM 1317 N N . VAL A 1 162 ? -25.256 -1.045 49.211 1.00 84.44 162 VAL A N 1
ATOM 1318 C CA . VAL A 1 162 ? -25.682 0.163 48.487 1.00 84.44 162 VAL A CA 1
ATOM 1319 C C . VAL A 1 162 ? -27.152 0.014 48.100 1.00 84.44 162 VAL A C 1
ATOM 1321 O O . VAL A 1 162 ? -27.613 -1.092 47.818 1.00 84.44 162 VAL A O 1
ATOM 1324 N N . SER A 1 163 ? -27.897 1.125 48.099 1.00 84.75 163 SER A N 1
ATOM 1325 C CA . SER A 1 163 ? -29.311 1.119 47.721 1.00 84.75 163 SER A CA 1
ATOM 1326 C C . SER A 1 163 ? -29.512 0.678 46.270 1.00 84.75 163 SER A C 1
ATOM 1328 O O . SER A 1 163 ? -28.701 0.957 45.382 1.00 84.75 163 SER A O 1
ATOM 1330 N N . VAL A 1 164 ? -30.627 -0.010 46.032 1.00 85.56 164 VAL A N 1
ATOM 1331 C CA . VAL A 1 164 ? -31.003 -0.538 44.715 1.00 85.56 164 VAL A CA 1
ATOM 1332 C C . VAL A 1 164 ? -31.173 0.599 43.707 1.00 85.56 164 VAL A C 1
ATOM 1334 O O . VAL A 1 164 ? -30.736 0.476 42.566 1.00 85.56 164 VAL A O 1
ATOM 1337 N N . GLU A 1 165 ? -31.726 1.735 44.136 1.00 85.44 165 GLU A N 1
ATOM 1338 C CA . GLU A 1 165 ? -31.907 2.930 43.305 1.00 85.44 165 GLU A CA 1
ATOM 1339 C C . GLU A 1 165 ? -30.564 3.448 42.782 1.00 85.44 165 GLU A C 1
ATOM 1341 O O . GLU A 1 165 ? -30.406 3.688 41.589 1.00 85.44 165 GLU A O 1
ATOM 1346 N N . ARG A 1 166 ? -29.545 3.511 43.647 1.00 85.62 166 ARG A N 1
ATOM 1347 C CA . ARG A 1 166 ? -28.210 3.966 43.249 1.00 85.62 166 ARG A CA 1
ATOM 1348 C C . ARG A 1 166 ? -27.524 2.972 42.312 1.00 85.62 166 ARG A C 1
ATOM 1350 O O . ARG A 1 166 ? -26.725 3.377 41.473 1.00 85.62 166 ARG A O 1
ATOM 1357 N N . LEU A 1 167 ? -27.809 1.677 42.436 1.00 83.75 167 LEU A N 1
ATOM 1358 C CA . LEU A 1 167 ? -27.312 0.668 41.498 1.00 83.75 167 LEU A CA 1
ATOM 1359 C C . LEU A 1 167 ? -28.009 0.765 40.137 1.00 83.75 167 LEU A C 1
ATOM 1361 O O . LEU A 1 167 ? -27.347 0.579 39.120 1.00 83.75 167 LEU A O 1
ATOM 1365 N N . ARG A 1 168 ? -29.301 1.112 40.092 1.00 84.06 168 ARG A N 1
ATOM 1366 C CA . ARG A 1 168 ? -30.012 1.346 38.827 1.00 84.06 168 ARG A CA 1
ATOM 1367 C C . ARG A 1 168 ? -29.358 2.458 38.021 1.00 84.06 168 ARG A C 1
ATOM 1369 O O . ARG A 1 168 ? -29.106 2.242 36.843 1.00 84.06 168 ARG A O 1
ATOM 1376 N N . ASP A 1 169 ? -29.002 3.572 38.646 1.00 83.06 169 ASP A N 1
ATOM 1377 C CA . ASP A 1 169 ? -28.422 4.718 37.932 1.00 83.06 169 ASP A CA 1
ATOM 1378 C C . ASP A 1 169 ? -26.990 4.473 37.426 1.00 83.06 169 ASP A C 1
ATOM 1380 O O . ASP A 1 169 ? -26.569 5.090 36.455 1.00 83.06 169 ASP A O 1
ATOM 1384 N N . ASN A 1 170 ? -26.236 3.572 38.068 1.00 80.38 170 ASN A N 1
ATOM 1385 C CA . ASN A 1 170 ? -24.824 3.322 37.741 1.00 80.38 170 ASN A CA 1
ATOM 1386 C C . ASN A 1 170 ? -24.589 2.072 36.881 1.00 80.38 170 ASN A C 1
ATOM 1388 O O . ASN A 1 170 ? -23.522 1.926 36.285 1.00 80.38 170 ASN A O 1
ATOM 1392 N N . VAL A 1 171 ? -25.542 1.139 36.847 1.00 79.44 171 VAL A N 1
ATOM 1393 C CA . VAL A 1 171 ? -25.447 -0.077 36.033 1.00 79.44 171 VAL A CA 1
ATOM 1394 C C . VAL A 1 171 ? -26.097 0.185 34.679 1.00 79.44 171 VAL A C 1
ATOM 1396 O O . VAL A 1 171 ? -27.299 -0.033 34.489 1.00 79.44 171 VAL A O 1
ATOM 1399 N N . ASP A 1 172 ? -25.277 0.622 33.725 1.00 71.44 172 ASP A N 1
ATOM 1400 C CA . ASP A 1 172 ? -25.639 0.619 32.309 1.00 71.44 172 ASP A CA 1
ATOM 1401 C C . ASP A 1 172 ? -25.689 -0.823 31.795 1.00 71.44 172 ASP A C 1
ATOM 1403 O O . ASP A 1 172 ? -24.791 -1.633 32.035 1.00 71.44 172 ASP A O 1
ATOM 1407 N N . THR A 1 173 ? -26.785 -1.179 31.123 1.00 66.88 173 THR A N 1
ATOM 1408 C CA . THR A 1 173 ? -27.026 -2.558 30.675 1.00 66.88 173 THR A CA 1
ATOM 1409 C C . THR A 1 173 ? -26.904 -2.657 29.161 1.00 66.88 173 THR A C 1
ATOM 1411 O O . THR A 1 173 ? -27.718 -2.089 28.440 1.00 66.88 173 THR A O 1
ATOM 1414 N N . GLU A 1 174 ? -25.944 -3.451 28.682 1.00 62.16 174 GLU A N 1
ATOM 1415 C CA . GLU A 1 174 ? -25.867 -3.905 27.290 1.00 62.16 174 GLU A CA 1
ATOM 1416 C C . GLU A 1 174 ? -26.043 -5.433 27.175 1.00 62.16 174 GLU A C 1
ATOM 1418 O O . GLU A 1 174 ? -25.944 -6.183 28.146 1.00 62.16 174 GLU A O 1
ATOM 1423 N N . ALA A 1 175 ? -26.401 -5.863 25.964 1.00 54.56 175 ALA A N 1
ATOM 1424 C CA . ALA A 1 175 ? -27.472 -6.821 25.697 1.00 54.56 175 ALA A CA 1
ATOM 1425 C C . ALA A 1 175 ? -27.152 -8.334 25.800 1.00 54.56 175 ALA A C 1
ATOM 1427 O O . ALA A 1 175 ? -26.046 -8.795 26.083 1.00 54.56 175 ALA A O 1
ATOM 1428 N N . ARG A 1 176 ? -28.173 -9.140 25.476 1.00 54.91 176 ARG A N 1
ATOM 1429 C CA . ARG A 1 176 ? -28.046 -10.482 24.892 1.00 54.91 176 ARG A CA 1
ATOM 1430 C C . ARG A 1 176 ? -28.032 -10.370 23.345 1.00 54.91 176 ARG A C 1
ATOM 1432 O O . ARG A 1 176 ? -28.884 -9.677 22.814 1.00 54.91 176 ARG A O 1
ATOM 1439 N N . ARG A 1 177 ? -27.100 -10.948 22.569 1.00 49.25 177 ARG A N 1
ATOM 1440 C CA . ARG A 1 177 ? -27.075 -10.916 21.101 1.00 49.25 177 ARG A CA 1
ATOM 1441 C C . ARG A 1 177 ? -27.682 -12.245 20.625 1.00 49.25 177 ARG A C 1
ATOM 1443 O O . ARG A 1 177 ? -27.030 -13.283 20.701 1.00 49.25 177 ARG A O 1
ATOM 1450 N N . ARG A 1 178 ? -28.876 -12.107 20.015 1.00 43.16 178 ARG A N 1
ATOM 1451 C CA . ARG A 1 178 ? -29.782 -13.099 19.367 1.00 43.16 178 ARG A CA 1
ATOM 1452 C C . ARG A 1 178 ? -30.363 -14.120 20.344 1.00 43.16 178 ARG A C 1
ATOM 1454 O O . ARG A 1 178 ? -30.240 -15.317 20.135 1.00 43.16 178 ARG A O 1
ATOM 1461 N N . GLY A 1 179 ? -30.932 -13.684 21.465 1.00 49.44 179 GLY A N 1
ATOM 1462 C CA . GLY A 1 179 ? -31.417 -14.631 22.485 1.00 49.44 179 GLY A CA 1
ATOM 1463 C C . GLY A 1 179 ? -30.293 -15.377 23.226 1.00 49.44 179 GLY A C 1
ATOM 1464 O O . GLY A 1 179 ? -30.510 -15.839 24.334 1.00 49.44 179 GLY A O 1
ATOM 1465 N N . LYS A 1 180 ? -29.067 -15.370 22.691 1.00 53.53 180 LYS A N 1
ATOM 1466 C CA . LYS A 1 180 ? -27.779 -15.593 23.369 1.00 53.53 180 LYS A CA 1
ATOM 1467 C C . LYS A 1 180 ? -27.175 -14.265 23.796 1.00 53.53 180 LYS A C 1
ATOM 1469 O O . LYS A 1 180 ? -27.756 -13.239 23.506 1.00 53.53 180 LYS A O 1
ATOM 1474 N N . ARG A 1 181 ? -26.052 -14.220 24.523 1.00 42.62 181 ARG A N 1
ATOM 1475 C CA . ARG A 1 181 ? -25.483 -12.984 25.133 1.00 42.62 181 ARG A CA 1
ATOM 1476 C C . ARG A 1 181 ? -24.753 -12.027 24.158 1.00 42.62 181 ARG A C 1
ATOM 1478 O O . ARG A 1 181 ? -24.089 -12.509 23.254 1.00 42.62 181 ARG A O 1
ATOM 1485 N N . ALA A 1 182 ? -24.939 -10.693 24.274 1.00 49.06 182 ALA A N 1
ATOM 1486 C CA . ALA A 1 182 ? -24.501 -9.655 23.318 1.00 49.06 182 ALA A CA 1
ATOM 1487 C C . ALA A 1 182 ? -23.381 -8.879 23.889 1.00 49.06 182 ALA A C 1
ATOM 1489 O O . ALA A 1 182 ? -23.438 -8.460 25.035 1.00 49.06 182 ALA A O 1
ATOM 1490 N N . TYR A 1 183 ? -22.473 -8.519 23.005 1.00 44.34 183 TYR A N 1
ATOM 1491 C CA . TYR A 1 183 ? -21.482 -7.538 23.341 1.00 44.34 183 TYR A CA 1
ATOM 1492 C C . TYR A 1 183 ? -21.322 -6.612 22.146 1.00 44.34 183 TYR A C 1
ATOM 1494 O O . TYR A 1 183 ? -21.178 -7.071 21.006 1.00 44.34 183 TYR A O 1
ATOM 1502 N N . LEU A 1 184 ? -21.358 -5.311 22.419 1.00 45.28 184 LEU A N 1
ATOM 1503 C CA . LEU A 1 184 ? -20.707 -4.332 21.569 1.00 45.28 184 LEU A CA 1
ATOM 1504 C C . LEU A 1 184 ? -19.197 -4.446 21.776 1.00 45.28 184 LEU A C 1
ATOM 1506 O O . LEU A 1 184 ? -18.680 -4.461 22.898 1.00 45.28 184 LEU A O 1
ATOM 1510 N N . LYS A 1 185 ? -18.469 -4.540 20.666 1.00 42.50 185 LYS A N 1
ATOM 1511 C CA . LYS A 1 185 ? -17.011 -4.455 20.635 1.00 42.50 185 LYS A CA 1
ATOM 1512 C C . LYS A 1 185 ? -16.628 -3.643 19.405 1.00 42.50 185 LYS A C 1
ATOM 1514 O O . LYS A 1 185 ? -16.922 -4.068 18.302 1.00 42.50 185 LYS A O 1
ATOM 1519 N N . GLU A 1 186 ? -15.894 -2.545 19.599 1.00 44.34 186 GLU A N 1
ATOM 1520 C CA . GLU A 1 186 ? -15.083 -1.944 18.519 1.00 44.34 186 GLU A CA 1
ATOM 1521 C C . GLU A 1 186 ? -15.857 -1.657 17.214 1.00 44.34 186 GLU A C 1
ATOM 1523 O O . GLU A 1 186 ? -15.435 -2.049 16.134 1.00 44.34 186 GLU A O 1
ATOM 1528 N N . GLY A 1 187 ? -16.997 -0.963 17.298 1.00 52.12 187 GLY A N 1
ATOM 1529 C CA . GLY A 1 187 ? -17.687 -0.433 16.109 1.00 52.12 187 GLY A CA 1
ATOM 1530 C C . GLY A 1 187 ? -18.567 -1.429 15.352 1.00 52.12 187 GLY A C 1
ATOM 1531 O O . GLY A 1 187 ? -19.208 -1.048 14.385 1.00 52.12 187 GLY A O 1
ATOM 1532 N N . TYR A 1 188 ? -18.666 -2.671 15.813 1.00 47.09 188 TYR A N 1
ATOM 1533 C CA . TYR A 1 188 ? -19.685 -3.616 15.376 1.00 47.09 188 TYR A CA 1
ATOM 1534 C C . TYR A 1 188 ? -20.130 -4.440 16.582 1.00 47.09 188 TYR A C 1
ATOM 1536 O O . TYR A 1 188 ? -19.682 -4.248 17.718 1.00 47.09 188 TYR A O 1
ATOM 1544 N N . ALA A 1 189 ? -21.048 -5.368 16.373 1.00 51.97 189 ALA A N 1
ATOM 1545 C CA . ALA A 1 189 ? -21.345 -6.326 17.424 1.00 51.97 189 ALA A CA 1
ATOM 1546 C C . ALA A 1 189 ? -21.278 -7.764 16.869 1.00 51.97 189 ALA A C 1
ATOM 1548 O O . ALA A 1 189 ? -21.119 -7.953 15.657 1.00 51.97 189 ALA A O 1
ATOM 1549 N N . LEU A 1 190 ? -21.426 -8.798 17.723 1.00 48.00 190 LEU A N 1
ATOM 1550 C CA . LEU A 1 190 ? -21.461 -10.243 17.346 1.00 48.00 190 LEU A CA 1
ATOM 1551 C C . LEU A 1 190 ? -22.758 -10.978 17.747 1.00 48.00 190 LEU A C 1
ATOM 1553 O O . LEU A 1 190 ? -23.096 -10.973 18.924 1.00 48.00 190 LEU A O 1
ATOM 1557 N N . ILE A 1 191 ? -23.612 -11.397 16.781 1.00 54.16 191 ILE A N 1
ATOM 1558 C CA . ILE A 1 191 ? -24.992 -11.884 17.015 1.00 54.16 191 ILE A CA 1
ATOM 1559 C C . ILE A 1 191 ? -24.996 -13.360 16.629 1.00 54.16 191 ILE A C 1
ATOM 1561 O O . ILE A 1 191 ? -24.674 -13.650 15.484 1.00 54.16 191 ILE A O 1
ATOM 1565 N N . ASP A 1 192 ? -25.242 -14.282 17.575 1.00 49.12 192 ASP A N 1
ATOM 1566 C CA . ASP A 1 192 ? -25.052 -15.743 17.414 1.00 49.12 192 ASP A CA 1
ATOM 1567 C C . ASP A 1 192 ? -23.762 -16.132 16.667 1.00 49.12 192 ASP A C 1
ATOM 1569 O O . ASP A 1 192 ? -23.805 -16.802 15.637 1.00 49.12 192 ASP A O 1
ATOM 1573 N N . ASN A 1 193 ? -22.601 -15.654 17.124 1.00 48.06 193 ASN A N 1
ATOM 1574 C CA . ASN A 1 193 ? -21.295 -15.887 16.481 1.00 48.06 193 ASN A CA 1
ATOM 1575 C C . ASN A 1 193 ? -21.179 -15.436 15.010 1.00 48.06 193 ASN A C 1
ATOM 1577 O O . ASN A 1 193 ? -20.196 -15.758 14.347 1.00 48.06 193 ASN A O 1
ATOM 1581 N N . LYS A 1 194 ? -22.128 -14.644 14.499 1.00 49.09 194 LYS A N 1
ATOM 1582 C CA . LYS A 1 194 ? -22.005 -13.961 13.208 1.00 49.09 194 LYS A CA 1
ATOM 1583 C C . LYS A 1 194 ? -21.690 -12.486 13.423 1.00 49.09 194 LYS A C 1
ATOM 1585 O O . LYS A 1 194 ? -22.349 -11.794 14.214 1.00 49.09 194 LYS A O 1
ATOM 1590 N N . ARG A 1 195 ? -20.674 -12.017 12.702 1.00 53.56 195 ARG A N 1
ATOM 1591 C CA . ARG A 1 195 ? -20.345 -10.599 12.566 1.00 53.56 195 ARG A CA 1
ATOM 1592 C C . ARG A 1 195 ? -21.515 -9.892 11.886 1.00 53.56 195 ARG A C 1
ATOM 1594 O O . ARG A 1 195 ? -22.068 -10.410 10.921 1.00 53.56 195 ARG A O 1
ATOM 1601 N N . VAL A 1 196 ? -21.931 -8.767 12.455 1.00 58.25 196 VAL A N 1
ATOM 1602 C CA . VAL A 1 196 ? -22.894 -7.856 11.830 1.00 58.25 196 VAL A CA 1
ATOM 1603 C C . VAL A 1 196 ? -22.269 -6.488 11.961 1.00 58.25 196 VAL A C 1
ATOM 1605 O O . VAL A 1 196 ? -22.168 -5.983 13.084 1.00 58.25 196 VAL A O 1
ATOM 1608 N N . ASP A 1 197 ? -21.771 -5.995 10.836 1.00 52.59 197 ASP A N 1
ATOM 1609 C CA . ASP A 1 197 ? -21.278 -4.634 10.697 1.00 52.59 197 ASP A CA 1
ATOM 1610 C C . ASP A 1 197 ? -22.491 -3.683 10.650 1.00 52.59 197 ASP A C 1
ATOM 1612 O O . ASP A 1 197 ? -23.553 -4.096 10.177 1.00 52.59 197 ASP A O 1
ATOM 1616 N N . PRO A 1 198 ? -22.399 -2.475 11.223 1.00 48.50 198 PRO A N 1
ATOM 1617 C CA . PRO A 1 198 ? -23.427 -1.458 11.030 1.00 48.50 198 PRO A CA 1
ATOM 1618 C C . PRO A 1 198 ? -23.352 -0.932 9.587 1.00 48.50 198 PRO A C 1
ATOM 1620 O O . PRO A 1 198 ? -22.244 -0.731 9.089 1.00 48.50 198 PRO A O 1
ATOM 1623 N N . ASP A 1 199 ? -24.506 -0.753 8.936 1.00 46.41 199 ASP A N 1
ATOM 1624 C CA . ASP A 1 199 ? -24.612 -0.032 7.653 1.00 46.41 199 ASP A CA 1
ATOM 1625 C C . ASP A 1 199 ? -24.115 1.420 7.777 1.00 46.41 199 ASP A C 1
ATOM 1627 O O . ASP A 1 199 ? -24.332 2.034 8.854 1.00 46.41 199 ASP A O 1
#

Foldseek 3Di:
DDDDPDPDDDPDDDPDDPDPPPDDPPPPDDDDDDDDDDDDDDDDPPPVVVVVVVVVVVVVVVVVVVVVVVVVVVVVVVVVVVVVVVVVVVVVVVVVVVVVVVVVVVVVVVVVVVVVVVVVVVLVVVQCVVCVPPDDDPDDDQDPPDPPLVVVLVVVVVVDVDDSVVSSVVDDDDAAAASHHWDDTRQWIAHPNDTDHDD

Sequence (199 aa):
MIEEIEVDQAMAAEDTDMSKKDKVNWDHTPIKNKNTKRSKVLDDHAKNEKLRDVHAKEDTVAVLRAIQELTQKMDDQTQRFIRFEKQINANSSAIDKNKKDITELQSQVVLLKKENAFLKSACDEHARYKRRWNLRLTGLPEKDEENVRETVIGILTRIIPVSVERLRDNVDTEARRRGKRAYLKEGYALIDNKRVDPD